Protein AF-0000000072077724 (afdb_homodimer)

Structure (mmCIF, N/CA/C/O backbone):
data_AF-0000000072077724-model_v1
#
loop_
_entity.id
_entity.type
_entity.pdbx_description
1 polymer 'Uncharacterized protein'
#
loop_
_atom_site.group_PDB
_atom_site.id
_atom_site.type_symbol
_atom_site.label_atom_id
_atom_site.label_alt_id
_atom_site.label_comp_id
_atom_site.label_asym_id
_atom_site.label_entity_id
_atom_site.label_seq_id
_atom_site.pdbx_PDB_ins_code
_atom_site.Cartn_x
_atom_site.Cartn_y
_atom_site.Cartn_z
_atom_site.occupancy
_atom_site.B_iso_or_equiv
_atom_site.auth_seq_id
_atom_site.auth_comp_id
_atom_site.auth_asym_id
_atom_site.auth_atom_id
_atom_site.pdbx_PDB_model_num
ATOM 1 N N . MET A 1 1 ? 21.594 19.984 -29.453 1 27.36 1 MET A N 1
ATOM 2 C CA . MET A 1 1 ? 20.328 19.531 -28.875 1 27.36 1 MET A CA 1
ATOM 3 C C . MET A 1 1 ? 20.297 18.016 -28.766 1 27.36 1 MET A C 1
ATOM 5 O O . MET A 1 1 ? 19.984 17.312 -29.719 1 27.36 1 MET A O 1
ATOM 9 N N . THR A 1 2 ? 21.234 17.422 -28.156 1 38.78 2 THR A N 1
ATOM 10 C CA . THR A 1 2 ? 21.484 15.984 -28.062 1 38.78 2 THR A CA 1
ATOM 11 C C . THR A 1 2 ? 20.281 15.266 -27.438 1 38.78 2 THR A C 1
ATOM 13 O O . THR A 1 2 ? 19.812 15.641 -26.375 1 38.78 2 THR A O 1
ATOM 16 N N . THR A 1 3 ? 19.375 14.75 -28.219 1 40.72 3 THR A N 1
ATOM 17 C CA . THR A 1 3 ? 18.203 13.961 -27.875 1 40.72 3 THR A CA 1
ATOM 18 C C . THR A 1 3 ? 18.547 12.961 -26.766 1 40.72 3 THR A C 1
ATOM 20 O O . THR A 1 3 ? 19.469 12.156 -26.906 1 40.72 3 THR A O 1
ATOM 23 N N . ALA A 1 4 ? 18.484 13.383 -25.547 1 42 4 ALA A N 1
ATOM 24 C CA . ALA A 1 4 ? 18.719 12.477 -24.438 1 42 4 ALA A CA 1
ATOM 25 C C . ALA A 1 4 ? 18.062 11.117 -24.688 1 42 4 ALA A C 1
ATOM 27 O O . ALA A 1 4 ? 16.844 11.023 -24.844 1 42 4 ALA A O 1
ATOM 28 N N . SER A 1 5 ? 18.641 10.133 -25.312 1 42.66 5 SER A N 1
ATOM 29 C CA . SER A 1 5 ? 18.234 8.773 -25.672 1 42.66 5 SER A CA 1
ATOM 30 C C . SER A 1 5 ? 17.656 8.047 -24.453 1 42.66 5 SER A C 1
ATOM 32 O O . SER A 1 5 ? 18.219 8.125 -23.359 1 42.66 5 SER A O 1
ATOM 34 N N . SER A 1 6 ? 16.359 7.879 -24.312 1 50.62 6 SER A N 1
ATOM 35 C CA . SER A 1 6 ? 15.711 7.051 -23.297 1 50.62 6 SER A CA 1
ATOM 36 C C . SER A 1 6 ? 16.547 5.809 -22.984 1 50.62 6 SER A C 1
ATOM 38 O O . SER A 1 6 ? 16.984 5.113 -23.906 1 50.62 6 SER A O 1
ATOM 40 N N . PRO A 1 7 ? 17.219 5.727 -21.891 1 55.59 7 PRO A N 1
ATOM 41 C CA . PRO A 1 7 ? 18.125 4.598 -21.656 1 55.59 7 PRO A CA 1
ATOM 42 C C . PRO A 1 7 ? 17.547 3.264 -22.094 1 55.59 7 PRO A C 1
ATOM 44 O O . PRO A 1 7 ? 16.391 2.963 -21.797 1 55.59 7 PRO A O 1
ATOM 47 N N . THR A 1 8 ? 17.906 2.797 -23.266 1 63.88 8 THR A N 1
ATOM 48 C CA . THR A 1 8 ? 17.578 1.504 -23.859 1 63.88 8 THR A CA 1
ATOM 49 C C . THR A 1 8 ? 17.844 0.375 -22.875 1 63.88 8 THR A C 1
ATOM 51 O O . THR A 1 8 ? 18.828 0.427 -22.109 1 63.88 8 THR A O 1
ATOM 54 N N . LEU A 1 9 ? 16.781 -0.342 -22.484 1 70.44 9 LEU A N 1
ATOM 55 C CA . LEU A 1 9 ? 16.984 -1.547 -21.688 1 70.44 9 LEU A CA 1
ATOM 56 C C . LEU A 1 9 ? 18.156 -2.363 -22.234 1 70.44 9 LEU A C 1
ATOM 58 O O . LEU A 1 9 ? 18.328 -2.498 -23.453 1 70.44 9 LEU A O 1
ATOM 62 N N . SER A 1 10 ? 19 -2.684 -21.328 1 79.31 10 SER A N 1
ATOM 63 C CA . SER A 1 10 ? 20.078 -3.586 -21.719 1 79.31 10 SER A CA 1
ATOM 64 C C . SER A 1 10 ? 19.547 -4.875 -22.312 1 79.31 10 SER A C 1
ATOM 66 O O . SER A 1 10 ? 18.391 -5.238 -22.094 1 79.31 10 SER A O 1
ATOM 68 N N . GLU A 1 11 ? 20.266 -5.469 -23.219 1 81.31 11 GLU A N 1
ATOM 69 C CA . GLU A 1 11 ? 19.875 -6.742 -23.828 1 81.31 11 GLU A CA 1
ATOM 70 C C . GLU A 1 11 ? 19.562 -7.781 -22.75 1 81.31 11 GLU A C 1
ATOM 72 O O . GLU A 1 11 ? 18.609 -8.555 -22.906 1 81.31 11 GLU A O 1
ATOM 77 N N . ASP A 1 12 ? 20.312 -7.812 -21.734 1 84.75 12 ASP A N 1
ATOM 78 C CA . ASP A 1 12 ? 20.094 -8.742 -20.625 1 84.75 12 ASP A CA 1
ATOM 79 C C . ASP A 1 12 ? 18.75 -8.477 -19.953 1 84.75 12 ASP A C 1
ATOM 81 O O . ASP A 1 12 ? 18 -9.414 -19.641 1 84.75 12 ASP A O 1
ATOM 85 N N . ALA A 1 13 ? 18.484 -7.258 -19.781 1 84.75 13 ALA A N 1
ATOM 86 C CA . ALA A 1 13 ? 17.219 -6.887 -19.141 1 84.75 13 ALA A CA 1
ATOM 87 C C . ALA A 1 13 ? 16.031 -7.266 -20.031 1 84.75 13 ALA A C 1
ATOM 89 O O . ALA A 1 13 ? 15.016 -7.77 -19.531 1 84.75 13 ALA A O 1
ATOM 90 N N . LEU A 1 14 ? 16.297 -7.121 -21.328 1 87.38 14 LEU A N 1
ATOM 91 C CA . LEU A 1 14 ? 15.234 -7.457 -22.266 1 87.38 14 LEU A CA 1
ATOM 92 C C . LEU A 1 14 ? 14.984 -8.961 -22.297 1 87.38 14 LEU A C 1
ATOM 94 O O . LEU A 1 14 ? 13.836 -9.406 -22.359 1 87.38 14 LEU A O 1
ATOM 98 N N . GLN A 1 15 ? 16.047 -9.672 -22.281 1 90 15 GLN A N 1
ATOM 99 C CA . GLN A 1 15 ? 15.906 -11.117 -22.266 1 90 15 GLN A CA 1
ATOM 100 C C . GLN A 1 15 ? 15.18 -11.586 -21 1 90 15 GLN A C 1
ATOM 102 O O . GLN A 1 15 ? 14.328 -12.477 -21.062 1 90 15 GLN A O 1
ATOM 107 N N . GLU A 1 16 ? 15.531 -11.023 -19.891 1 92.38 16 GLU A N 1
ATOM 108 C CA . GLU A 1 16 ? 14.867 -11.383 -18.641 1 92.38 16 GLU A CA 1
ATOM 109 C C . GLU A 1 16 ? 13.367 -11.086 -18.719 1 92.38 16 GLU A C 1
ATOM 111 O O . GLU A 1 16 ? 12.547 -11.906 -18.297 1 92.38 16 GLU A O 1
ATOM 116 N N . ILE A 1 17 ? 13.062 -9.961 -19.25 1 94.06 17 ILE A N 1
ATOM 117 C CA . ILE A 1 17 ? 11.664 -9.555 -19.344 1 94.06 17 ILE A CA 1
ATOM 118 C C . ILE A 1 17 ? 10.914 -10.531 -20.25 1 94.06 17 ILE A C 1
ATOM 120 O O . ILE A 1 17 ? 9.812 -10.969 -19.922 1 94.06 17 ILE A O 1
ATOM 124 N N . GLN A 1 18 ? 11.555 -10.891 -21.328 1 93.81 18 GLN A N 1
ATOM 125 C CA . GLN A 1 18 ? 10.93 -11.82 -22.25 1 93.81 18 GLN A CA 1
ATOM 126 C C . GLN A 1 18 ? 10.719 -13.188 -21.609 1 93.81 18 GLN A C 1
ATOM 128 O O . GLN A 1 18 ? 9.68 -13.82 -21.797 1 93.81 18 GLN A O 1
ATOM 133 N N . GLU A 1 19 ? 11.695 -13.617 -20.906 1 94.69 19 GLU A N 1
ATOM 134 C CA . GLU A 1 19 ? 11.594 -14.898 -20.219 1 94.69 19 GLU A CA 1
ATOM 135 C C . GLU A 1 19 ? 10.43 -14.906 -19.234 1 94.69 19 GLU A C 1
ATOM 137 O O . GLU A 1 19 ? 9.695 -15.898 -19.141 1 94.69 19 GLU A O 1
ATOM 142 N N . VAL A 1 20 ? 10.305 -13.844 -18.516 1 94.62 20 VAL A N 1
ATOM 143 C CA . VAL A 1 20 ? 9.242 -13.727 -17.516 1 94.62 20 VAL A CA 1
ATOM 144 C C . VAL A 1 20 ? 7.883 -13.68 -18.219 1 94.62 20 VAL A C 1
ATOM 146 O O . VAL A 1 20 ? 6.926 -14.297 -17.75 1 94.62 20 VAL A O 1
ATOM 149 N N . LEU A 1 21 ? 7.832 -13.039 -19.328 1 95.44 21 LEU A N 1
ATOM 150 C CA . LEU A 1 21 ? 6.586 -12.914 -20.078 1 95.44 21 LEU A CA 1
ATOM 151 C C . LEU A 1 21 ? 6.164 -14.25 -20.672 1 95.44 21 LEU A C 1
ATOM 153 O O . LEU A 1 21 ? 4.977 -14.492 -20.906 1 95.44 21 LEU A O 1
ATOM 157 N N . ASP A 1 22 ? 7.113 -15.141 -20.797 1 94.5 22 ASP A N 1
ATOM 158 C CA . ASP A 1 22 ? 6.859 -16.422 -21.453 1 94.5 22 ASP A CA 1
ATOM 159 C C . ASP A 1 22 ? 6.484 -17.5 -20.438 1 94.5 22 ASP A C 1
ATOM 161 O O . ASP A 1 22 ? 6.082 -18.594 -20.812 1 94.5 22 ASP A O 1
ATOM 165 N N . ILE A 1 23 ? 6.648 -17.234 -19.203 1 93.62 23 ILE A N 1
ATOM 166 C CA . ILE A 1 23 ? 6.273 -18.219 -18.188 1 93.62 23 ILE A CA 1
ATOM 167 C C . ILE A 1 23 ? 4.789 -18.547 -18.312 1 93.62 23 ILE A C 1
ATOM 169 O O . ILE A 1 23 ? 3.939 -17.656 -18.281 1 93.62 23 ILE A O 1
ATOM 173 N N . PRO A 1 24 ? 4.5 -19.812 -18.531 1 90.06 24 PRO A N 1
ATOM 174 C CA . PRO A 1 24 ? 3.084 -20.172 -18.594 1 90.06 24 PRO A CA 1
ATOM 175 C C . PRO A 1 24 ? 2.383 -20.078 -17.25 1 90.06 24 PRO A C 1
ATOM 177 O O . PRO A 1 24 ? 2.969 -20.422 -16.219 1 90.06 24 PRO A O 1
ATOM 180 N N . LEU A 1 25 ? 1.268 -19.344 -17.25 1 86 25 LEU A N 1
ATOM 181 C CA . LEU A 1 25 ? 0.421 -19.344 -16.062 1 86 25 LEU A CA 1
ATOM 182 C C . LEU A 1 25 ? -0.591 -20.484 -16.109 1 86 25 LEU A C 1
ATOM 184 O O . LEU A 1 25 ? -1.656 -20.344 -16.719 1 86 25 LEU A O 1
ATOM 188 N N . SER A 1 26 ? -0.066 -21.656 -15.672 1 80 26 SER A N 1
ATOM 189 C CA . SER A 1 26 ? -0.897 -22.859 -15.703 1 80 26 SER A CA 1
ATOM 190 C C . SER A 1 26 ? -2.117 -22.719 -14.805 1 80 26 SER A C 1
ATOM 192 O O . SER A 1 26 ? -2.035 -22.109 -13.734 1 80 26 SER A O 1
ATOM 194 N N . GLY A 1 27 ? -3.127 -23.234 -15.336 1 77.06 27 GLY A N 1
ATOM 195 C CA . GLY A 1 27 ? -4.312 -23.312 -14.5 1 77.06 27 GLY A CA 1
ATOM 196 C C . GLY A 1 27 ? -4.133 -24.219 -13.289 1 77.06 27 GLY A C 1
ATOM 197 O O . GLY A 1 27 ? -4.906 -24.141 -12.336 1 77.06 27 GLY A O 1
ATOM 198 N N . SER A 1 28 ? -3.043 -24.969 -13.352 1 80.75 28 SER A N 1
ATOM 199 C CA . SER A 1 28 ? -2.838 -25.906 -12.25 1 80.75 28 SER A CA 1
ATOM 200 C C . SER A 1 28 ? -1.828 -25.375 -11.242 1 80.75 28 SER A C 1
ATOM 202 O O . SER A 1 28 ? -1.524 -26.031 -10.25 1 80.75 28 SER A O 1
ATOM 204 N N . ALA A 1 29 ? -1.359 -24.234 -11.477 1 87.88 29 ALA A N 1
ATOM 205 C CA . ALA A 1 29 ? -0.428 -23.656 -10.508 1 87.88 29 ALA A CA 1
ATOM 206 C C . ALA A 1 29 ? -1.086 -23.5 -9.141 1 87.88 29 ALA A C 1
ATOM 208 O O . ALA A 1 29 ? -2.24 -23.078 -9.047 1 87.88 29 ALA A O 1
ATOM 209 N N . ASP A 1 30 ? -0.367 -23.922 -8.094 1 91.88 30 ASP A N 1
ATOM 210 C CA . ASP A 1 30 ? -0.923 -23.812 -6.75 1 91.88 30 ASP A CA 1
ATOM 211 C C . ASP A 1 30 ? -0.825 -22.375 -6.23 1 91.88 30 ASP A C 1
ATOM 213 O O . ASP A 1 30 ? -0.272 -21.5 -6.898 1 91.88 30 ASP A O 1
ATOM 217 N N . LEU A 1 31 ? -1.319 -22.172 -5.035 1 95.12 31 LEU A N 1
ATOM 218 C CA . LEU A 1 31 ? -1.441 -20.859 -4.418 1 95.12 31 LEU A CA 1
ATOM 219 C C . LEU A 1 31 ? -0.078 -20.188 -4.297 1 95.12 31 LEU A C 1
ATOM 221 O O . LEU A 1 31 ? 0.099 -19.047 -4.734 1 95.12 31 LEU A O 1
ATOM 225 N N . LEU A 1 32 ? 0.931 -20.906 -3.775 1 94.94 32 LEU A N 1
ATOM 226 C CA . LEU A 1 32 ? 2.229 -20.312 -3.479 1 94.94 32 LEU A CA 1
ATOM 227 C C . LEU A 1 32 ? 3.018 -20.062 -4.758 1 94.94 32 LEU A C 1
ATOM 229 O O . LEU A 1 32 ? 3.699 -19.047 -4.883 1 94.94 32 LEU A O 1
ATOM 233 N N . THR A 1 33 ? 2.902 -20.984 -5.652 1 93.88 33 THR A N 1
ATOM 234 C CA . THR A 1 33 ? 3.551 -20.812 -6.945 1 93.88 33 THR A CA 1
ATOM 235 C C . THR A 1 33 ? 2.984 -19.578 -7.664 1 93.88 33 THR A C 1
ATOM 237 O O . THR A 1 33 ? 3.734 -18.797 -8.242 1 93.88 33 THR A O 1
ATOM 240 N N . THR A 1 34 ? 1.68 -19.406 -7.68 1 96.31 34 THR A N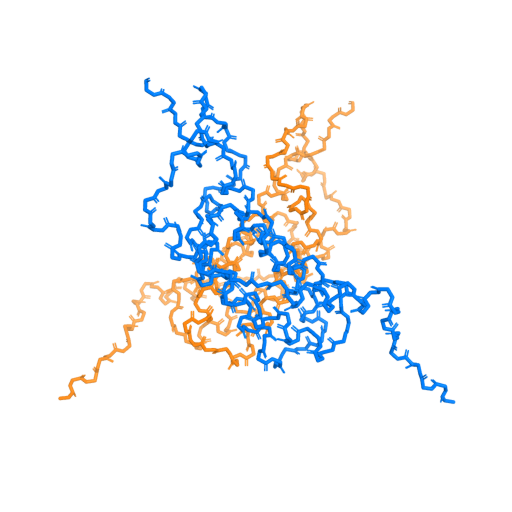 1
ATOM 241 C CA . THR A 1 34 ? 1.031 -18.25 -8.305 1 96.31 34 THR A CA 1
ATOM 242 C C . THR A 1 34 ? 1.452 -16.953 -7.617 1 96.31 34 THR A C 1
ATOM 244 O O . THR A 1 34 ? 1.706 -15.953 -8.281 1 96.31 34 THR A O 1
ATOM 247 N N . ALA A 1 35 ? 1.505 -17.031 -6.297 1 96.94 35 ALA A N 1
ATOM 248 C CA . ALA A 1 35 ? 1.952 -15.859 -5.543 1 96.94 35 ALA A CA 1
ATOM 249 C C . ALA A 1 35 ? 3.373 -15.469 -5.934 1 96.94 35 ALA A C 1
ATOM 251 O O . ALA A 1 35 ? 3.658 -14.289 -6.16 1 96.94 35 ALA A O 1
ATOM 252 N N . GLU A 1 36 ? 4.219 -16.406 -6.102 1 96.06 36 GLU A N 1
ATOM 253 C CA . GLU A 1 36 ? 5.609 -16.141 -6.469 1 96.06 36 GLU A CA 1
ATOM 254 C C . GLU A 1 36 ? 5.711 -15.578 -7.883 1 96.06 36 GLU A C 1
ATOM 256 O O . GLU A 1 36 ? 6.582 -14.75 -8.164 1 96.06 36 GLU A O 1
ATOM 261 N N . LEU A 1 37 ? 4.91 -16 -8.672 1 96.56 37 LEU A N 1
ATOM 262 C CA . LEU A 1 37 ? 4.883 -15.453 -10.023 1 96.56 37 LEU A CA 1
ATOM 263 C C . LEU A 1 37 ? 4.504 -13.977 -10 1 96.56 37 LEU A C 1
ATOM 265 O O . LEU A 1 37 ? 5.09 -13.164 -10.727 1 96.56 37 LEU A O 1
ATOM 269 N N . CYS A 1 38 ? 3.486 -13.641 -9.203 1 97.94 38 CYS A N 1
ATOM 270 C CA . CYS A 1 38 ? 3.141 -12.227 -9.055 1 97.94 38 CYS A CA 1
ATOM 271 C C . CYS A 1 38 ? 4.352 -11.414 -8.609 1 97.94 38 CYS A C 1
ATOM 273 O O . CYS A 1 38 ? 4.621 -10.344 -9.164 1 97.94 38 CYS A O 1
ATOM 275 N N . ALA A 1 39 ? 5.105 -11.922 -7.664 1 97.81 39 ALA A N 1
ATOM 276 C CA . ALA A 1 39 ? 6.297 -11.234 -7.176 1 97.81 39 ALA A CA 1
ATOM 277 C C . ALA A 1 39 ? 7.34 -11.086 -8.281 1 97.81 39 ALA A C 1
ATOM 279 O O . ALA A 1 39 ? 8.008 -10.055 -8.383 1 97.81 39 ALA A O 1
ATOM 280 N N . THR A 1 40 ? 7.438 -12.039 -9.102 1 96.88 40 THR A N 1
ATOM 281 C CA . THR A 1 40 ? 8.375 -12.008 -10.219 1 96.88 40 THR A CA 1
ATOM 282 C C . THR A 1 40 ? 8 -10.898 -11.203 1 96.88 40 THR A C 1
ATOM 284 O O . THR A 1 40 ? 8.867 -10.133 -11.641 1 96.88 40 THR A O 1
ATOM 287 N N . PHE A 1 41 ? 6.754 -10.797 -11.5 1 97.69 41 PHE A N 1
ATOM 288 C CA . PHE A 1 41 ? 6.312 -9.789 -12.453 1 97.69 41 PHE A CA 1
ATOM 289 C C . PHE A 1 41 ? 6.617 -8.383 -11.938 1 97.69 41 PHE A C 1
ATOM 291 O O . PHE A 1 41 ? 7.191 -7.566 -12.656 1 97.69 41 PHE A O 1
ATOM 298 N N . VAL A 1 42 ? 6.27 -8.102 -10.711 1 97.88 42 VAL A N 1
ATOM 299 C CA . VAL A 1 42 ? 6.438 -6.746 -10.203 1 97.88 42 VAL A CA 1
ATOM 300 C C . VAL A 1 42 ? 7.922 -6.434 -10.039 1 97.88 42 VAL A C 1
ATOM 302 O O . VAL A 1 42 ? 8.344 -5.289 -10.211 1 97.88 42 VAL A O 1
ATOM 305 N N . SER A 1 43 ? 8.742 -7.422 -9.766 1 96.69 43 SER A N 1
ATOM 306 C CA . SER A 1 43 ? 10.18 -7.215 -9.641 1 96.69 43 SER A CA 1
ATOM 307 C C . SER A 1 43 ? 10.789 -6.762 -10.961 1 96.69 43 SER A C 1
ATOM 309 O O . SER A 1 43 ? 11.656 -5.887 -10.984 1 96.69 43 SER A O 1
ATOM 311 N N . VAL A 1 44 ? 10.32 -7.309 -11.969 1 96.31 44 VAL A N 1
ATOM 312 C CA . VAL A 1 44 ? 10.828 -6.945 -13.289 1 96.31 44 VAL A CA 1
ATOM 313 C C . VAL A 1 44 ? 10.219 -5.617 -13.734 1 96.31 44 VAL A C 1
ATO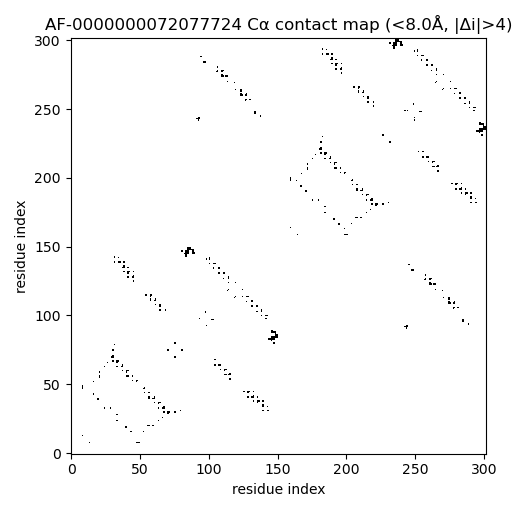M 315 O O . VAL A 1 44 ? 10.883 -4.812 -14.391 1 96.31 44 VAL A O 1
ATOM 318 N N . MET A 1 45 ? 9.062 -5.387 -13.398 1 95.56 45 MET A N 1
ATOM 319 C CA . MET A 1 45 ? 8.328 -4.176 -13.766 1 95.56 45 MET A CA 1
ATOM 320 C C . MET A 1 45 ? 9.047 -2.932 -13.258 1 95.56 45 MET A C 1
ATOM 322 O O . MET A 1 45 ? 9.141 -1.93 -13.969 1 95.56 45 MET A O 1
ATOM 326 N N . VAL A 1 46 ? 9.5 -2.963 -12.062 1 94.75 46 VAL A N 1
ATOM 327 C CA . VAL A 1 46 ? 10.133 -1.805 -11.43 1 94.75 46 VAL A CA 1
ATOM 328 C C . VAL A 1 46 ? 11.406 -1.434 -12.188 1 94.75 46 VAL A C 1
ATOM 330 O O . VAL A 1 46 ? 11.812 -0.271 -12.195 1 94.75 46 VAL A O 1
ATOM 333 N N . GLU A 1 47 ? 11.992 -2.406 -12.836 1 91.88 47 GLU A N 1
ATOM 334 C CA . GLU A 1 47 ? 13.25 -2.178 -13.547 1 91.88 47 GLU A CA 1
ATOM 335 C C . GLU A 1 47 ? 13 -1.9 -15.023 1 91.88 47 GLU A C 1
ATOM 337 O O . GLU A 1 47 ? 13.945 -1.661 -15.781 1 91.88 47 GLU A O 1
ATOM 342 N N . CYS A 1 48 ? 11.805 -1.989 -15.422 1 91.81 48 CYS A N 1
ATOM 343 C CA . CYS A 1 48 ? 11.453 -1.843 -16.828 1 91.81 48 CYS A CA 1
ATOM 344 C C . CYS A 1 48 ? 11.039 -0.41 -17.141 1 91.81 48 CYS A C 1
ATOM 346 O O . CYS A 1 48 ? 10.039 0.083 -16.609 1 91.81 48 CYS A O 1
ATOM 348 N N . GLU A 1 49 ? 11.664 0.187 -18.031 1 86.12 49 GLU A N 1
ATOM 349 C CA . GLU A 1 49 ? 11.344 1.564 -18.391 1 86.12 49 GLU A CA 1
ATOM 350 C C . GLU A 1 49 ? 10.609 1.626 -19.734 1 86.12 49 GLU A C 1
ATOM 352 O O . GLU A 1 49 ? 10.062 2.668 -20.094 1 86.12 49 GLU A O 1
ATOM 357 N N . ASP A 1 50 ? 10.562 0.512 -20.438 1 89.5 50 ASP A N 1
ATOM 358 C CA . ASP A 1 50 ? 9.883 0.45 -21.734 1 89.5 50 ASP A CA 1
ATOM 359 C C . ASP A 1 50 ? 8.375 0.281 -21.547 1 89.5 50 ASP A C 1
ATOM 361 O O . ASP A 1 50 ? 7.926 -0.678 -20.922 1 89.5 50 ASP A O 1
ATOM 365 N N . GLU A 1 51 ? 7.699 1.113 -22.172 1 88.12 51 GLU A N 1
ATOM 366 C CA . GLU A 1 51 ? 6.254 1.161 -21.969 1 88.12 51 GLU A CA 1
ATOM 367 C C . GLU A 1 51 ? 5.574 -0.076 -22.547 1 88.12 51 GLU A C 1
ATOM 369 O O . GLU A 1 51 ? 4.602 -0.58 -21.984 1 88.12 51 GLU A O 1
ATOM 374 N N . TYR A 1 52 ? 6.012 -0.435 -23.75 1 92 52 TYR A N 1
ATOM 375 C CA . TYR A 1 52 ? 5.43 -1.619 -24.375 1 92 52 TYR A CA 1
ATOM 376 C C . TYR A 1 52 ? 5.555 -2.832 -23.469 1 92 52 TYR A C 1
ATOM 378 O O . TYR A 1 52 ? 4.566 -3.527 -23.203 1 92 52 TYR A O 1
ATOM 386 N N . TYR A 1 53 ? 6.711 -3.053 -22.906 1 93.44 53 TYR A N 1
ATOM 387 C CA . TYR A 1 53 ? 6.973 -4.195 -22.031 1 93.44 53 TYR A CA 1
ATOM 388 C C . TYR A 1 53 ? 6.246 -4.047 -20.703 1 93.44 53 TYR A C 1
ATOM 390 O O . TYR A 1 53 ? 5.754 -5.027 -20.141 1 93.44 53 TYR A O 1
ATOM 398 N N . ARG A 1 54 ? 6.121 -2.857 -20.203 1 94.38 54 ARG A N 1
ATOM 399 C CA . ARG A 1 54 ? 5.379 -2.635 -18.969 1 94.38 54 ARG A CA 1
ATOM 400 C C . ARG A 1 54 ? 3.906 -3.002 -19.141 1 94.38 54 ARG A C 1
ATOM 402 O O . ARG A 1 54 ? 3.307 -3.611 -18.25 1 94.38 54 ARG A O 1
ATOM 409 N N . GLN A 1 55 ? 3.434 -2.67 -20.297 1 95.81 55 GLN A N 1
ATOM 410 C CA . GLN A 1 55 ? 2.043 -3 -20.594 1 95.81 55 GLN A CA 1
ATOM 411 C C . GLN A 1 55 ? 1.831 -4.512 -20.625 1 95.81 55 GLN A C 1
ATOM 413 O O . GLN A 1 55 ? 0.824 -5.012 -20.125 1 95.81 55 GLN A O 1
ATOM 418 N N . ALA A 1 56 ? 2.744 -5.145 -21.234 1 96.56 56 ALA A N 1
ATOM 419 C CA . ALA A 1 56 ? 2.666 -6.605 -21.281 1 96.56 56 ALA A CA 1
ATOM 420 C C . ALA A 1 56 ? 2.758 -7.207 -19.875 1 96.56 56 ALA A C 1
ATOM 422 O O . ALA A 1 56 ? 2.018 -8.133 -19.547 1 96.56 56 ALA A O 1
ATOM 423 N N . LEU A 1 57 ? 3.578 -6.641 -19.047 1 97.5 57 LEU A N 1
ATOM 424 C CA . LEU A 1 57 ? 3.754 -7.117 -17.688 1 97.5 57 LEU A CA 1
ATOM 425 C C . LEU A 1 57 ? 2.504 -6.852 -16.859 1 97.5 57 LEU A C 1
ATOM 427 O O . LEU A 1 57 ? 2.109 -7.684 -16.031 1 97.5 57 LEU A O 1
ATOM 431 N N . TYR A 1 58 ? 1.882 -5.715 -17.031 1 97.81 58 TYR A N 1
ATOM 432 C CA . TYR A 1 58 ? 0.619 -5.445 -16.359 1 97.81 58 TYR A CA 1
ATOM 433 C C . TYR A 1 58 ? -0.423 -6.504 -16.703 1 97.81 58 TYR A C 1
ATOM 435 O O . TYR A 1 58 ? -1.15 -6.977 -15.828 1 97.81 58 TYR A O 1
ATOM 443 N N . GLY A 1 59 ? -0.496 -6.836 -17.953 1 97.31 59 GLY A N 1
ATOM 444 C CA . GLY A 1 59 ? -1.429 -7.867 -18.375 1 97.31 59 GLY A CA 1
ATOM 445 C C . GLY A 1 59 ? -1.188 -9.203 -17.703 1 97.31 59 GLY A C 1
ATOM 446 O O . GLY A 1 59 ? -2.129 -9.844 -17.234 1 97.31 59 GLY A O 1
ATOM 447 N N . ARG A 1 60 ? 0.064 -9.602 -17.719 1 97.19 60 ARG A N 1
ATOM 448 C CA . ARG A 1 60 ? 0.424 -10.867 -17.078 1 97.19 60 ARG A CA 1
ATOM 449 C C . ARG A 1 60 ? 0.131 -10.828 -15.586 1 97.19 60 ARG A C 1
ATOM 451 O O . ARG A 1 60 ? -0.401 -11.797 -15.031 1 97.19 60 ARG A O 1
ATOM 458 N N . LEU A 1 61 ? 0.417 -9.758 -14.977 1 98.06 61 LEU A N 1
ATOM 459 C CA . LEU A 1 61 ? 0.158 -9.617 -13.547 1 98.06 61 LEU A CA 1
ATOM 460 C C . LEU A 1 61 ? -1.339 -9.664 -13.266 1 98.06 61 LEU A C 1
ATOM 462 O O . LEU A 1 61 ? -1.778 -10.344 -12.336 1 98.06 61 LEU A O 1
ATOM 466 N N . ALA A 1 62 ? -2.094 -8.898 -14.047 1 97.69 62 ALA A N 1
ATOM 467 C CA . ALA A 1 62 ? -3.541 -8.898 -13.859 1 97.69 62 ALA A CA 1
ATOM 468 C C . ALA A 1 62 ? -4.109 -10.312 -13.93 1 97.69 62 ALA A C 1
ATOM 470 O O . ALA A 1 62 ? -4.938 -10.695 -13.102 1 97.69 62 ALA A O 1
ATOM 471 N N . HIS A 1 63 ? -3.65 -11.055 -14.867 1 96.38 63 HIS A N 1
ATOM 472 C CA . HIS A 1 63 ? -4.082 -12.445 -15.016 1 96.38 63 HIS A CA 1
ATOM 473 C C . HIS A 1 63 ? -3.645 -13.289 -13.82 1 96.38 63 HIS A C 1
ATOM 475 O O . HIS A 1 63 ? -4.445 -14.047 -13.266 1 96.38 63 HIS A O 1
ATOM 481 N N . ALA A 1 64 ? -2.436 -13.156 -13.422 1 97.25 64 ALA A N 1
ATOM 482 C CA . ALA A 1 64 ? -1.909 -13.922 -12.297 1 97.25 64 ALA A CA 1
ATOM 483 C C . ALA A 1 64 ? -2.66 -13.602 -11.008 1 97.25 64 ALA A C 1
ATOM 485 O O . ALA A 1 64 ? -2.93 -14.484 -10.203 1 97.25 64 ALA A O 1
ATOM 486 N N . LEU A 1 65 ? -3.025 -12.359 -10.797 1 97.81 65 LEU A N 1
ATOM 487 C CA . LEU A 1 65 ? -3.779 -11.953 -9.617 1 97.81 65 LEU A CA 1
ATOM 488 C C . LEU A 1 65 ? -5.176 -12.562 -9.633 1 97.81 65 LEU A C 1
ATOM 490 O O . LEU A 1 65 ? -5.703 -12.945 -8.586 1 97.81 65 LEU A O 1
ATOM 494 N N . THR A 1 66 ? -5.699 -12.633 -10.789 1 96.25 66 THR A N 1
ATOM 495 C CA . THR A 1 66 ? -7.004 -13.266 -10.93 1 96.25 66 THR A CA 1
ATOM 496 C C . THR A 1 66 ? -6.934 -14.742 -10.547 1 96.25 66 THR A C 1
ATOM 498 O O . THR A 1 66 ? -7.785 -15.242 -9.812 1 96.25 66 THR A O 1
ATOM 501 N N . VAL A 1 67 ? -5.965 -15.414 -11.016 1 96 67 VAL A N 1
ATOM 502 C CA . VAL A 1 67 ? -5.762 -16.812 -10.688 1 96 67 VAL A CA 1
ATOM 503 C C . VAL A 1 67 ? -5.5 -16.969 -9.195 1 96 67 VAL A C 1
ATOM 505 O O . VAL A 1 67 ? -6.051 -17.859 -8.547 1 96 67 VAL A O 1
ATOM 508 N N . LEU A 1 68 ? -4.68 -16.094 -8.688 1 96.69 68 LEU A N 1
ATOM 509 C CA . LEU A 1 68 ? -4.363 -16.125 -7.266 1 96.69 68 LEU A CA 1
ATOM 510 C C . LEU A 1 68 ? -5.629 -16 -6.422 1 96.69 68 LEU A C 1
ATOM 512 O O . LEU A 1 68 ? -5.793 -16.719 -5.434 1 96.69 68 LEU A O 1
ATOM 516 N N . ARG A 1 69 ? -6.512 -15.133 -6.816 1 95.56 69 ARG A N 1
ATOM 517 C CA . ARG A 1 69 ? -7.777 -14.961 -6.113 1 95.56 69 ARG A CA 1
ATOM 518 C C . ARG A 1 69 ? -8.578 -16.266 -6.094 1 95.56 69 ARG A C 1
ATOM 520 O O . ARG A 1 69 ? -9.164 -16.609 -5.07 1 95.56 69 ARG A O 1
ATOM 527 N N . GLN A 1 70 ? -8.562 -16.922 -7.184 1 94.31 70 GLN A N 1
ATOM 528 C CA . GLN A 1 70 ? -9.266 -18.203 -7.27 1 94.31 70 GLN A CA 1
ATOM 529 C C . GLN A 1 70 ? -8.633 -19.234 -6.355 1 94.31 70 GLN A C 1
ATOM 531 O O . GLN A 1 70 ? -9.336 -20 -5.688 1 94.31 70 GLN A O 1
ATOM 536 N N . ARG A 1 71 ? -7.324 -19.234 -6.277 1 93.38 71 ARG A N 1
ATOM 537 C CA . ARG A 1 71 ? -6.609 -20.203 -5.449 1 93.38 71 ARG A CA 1
ATOM 538 C C . ARG A 1 71 ? -6.844 -19.922 -3.967 1 93.38 71 ARG A C 1
ATOM 540 O O . ARG A 1 71 ? -6.84 -20.859 -3.154 1 93.38 71 ARG A O 1
ATOM 547 N N . CYS A 1 72 ? -7.055 -18.672 -3.621 1 92 72 CYS A N 1
ATOM 548 C CA . CYS A 1 72 ? -7.246 -18.281 -2.227 1 92 72 CYS A CA 1
ATOM 549 C C . CYS A 1 72 ? -8.57 -18.828 -1.689 1 92 72 CYS A C 1
ATOM 551 O O . CYS A 1 72 ? -8.719 -19.016 -0.482 1 92 72 CYS A O 1
ATOM 553 N N . VAL A 1 73 ? -9.516 -19.109 -2.523 1 91.56 73 VAL A N 1
ATOM 554 C CA . VAL A 1 73 ? -10.836 -19.531 -2.051 1 91.56 73 VAL A CA 1
ATOM 555 C C . VAL A 1 73 ? -11 -21.031 -2.221 1 91.56 73 VAL A C 1
ATOM 557 O O . VAL A 1 73 ? -12 -21.609 -1.792 1 91.56 73 VAL A O 1
ATOM 560 N N . GLU A 1 74 ? -10.078 -21.688 -2.875 1 90.88 74 GLU A N 1
ATOM 561 C CA . GLU A 1 74 ? -10.086 -23.141 -3.059 1 90.88 74 GLU A CA 1
ATOM 562 C C . GLU A 1 74 ? -9.484 -23.844 -1.853 1 90.88 74 GLU A C 1
ATOM 564 O O . GLU A 1 74 ? -8.742 -23.25 -1.075 1 90.88 74 GLU A O 1
ATOM 569 N N . ASP A 1 75 ? -9.836 -25.219 -1.855 1 88.69 75 ASP A N 1
ATOM 570 C CA . ASP A 1 75 ? -9.203 -26.047 -0.836 1 88.69 75 ASP A CA 1
ATOM 571 C C . ASP A 1 75 ? -7.703 -26.172 -1.075 1 88.69 75 ASP A C 1
ATOM 573 O O . ASP A 1 75 ? -7.27 -26.438 -2.199 1 88.69 75 ASP A O 1
ATOM 577 N N . LEU A 1 76 ? -6.949 -25.906 0.01 1 89.62 76 LEU A N 1
ATOM 578 C CA . LEU A 1 76 ? -5.5 -26.016 -0.105 1 89.62 76 LEU A CA 1
ATOM 579 C C . LEU A 1 76 ? -5.062 -27.469 -0.213 1 89.62 76 LEU A C 1
ATOM 581 O O . LEU A 1 76 ? -5.535 -28.328 0.545 1 89.62 76 LEU A O 1
ATOM 585 N N . PRO A 1 77 ? -4.242 -27.75 -1.181 1 88.5 77 PRO A N 1
ATOM 586 C CA . PRO A 1 77 ? -3.674 -29.109 -1.18 1 88.5 77 PRO A CA 1
ATOM 587 C C . PRO A 1 77 ? -2.885 -29.406 0.091 1 88.5 77 PRO A C 1
ATOM 589 O O . PRO A 1 77 ? -2.469 -28.5 0.8 1 88.5 77 PRO A O 1
ATOM 592 N N . GLU A 1 78 ? -2.631 -30.719 0.373 1 88.94 78 GLU A N 1
ATOM 593 C CA . GLU A 1 78 ? -2.002 -31.172 1.604 1 88.94 78 GLU A CA 1
ATOM 594 C C . GLU A 1 78 ? -0.601 -30.594 1.765 1 88.94 78 GLU A C 1
ATOM 596 O O . GLU A 1 78 ? -0.195 -30.234 2.871 1 88.94 78 GLU A O 1
ATOM 601 N N . TRP A 1 79 ? 0.061 -30.578 0.744 1 89.81 79 TRP A N 1
ATOM 602 C CA . TRP A 1 79 ? 1.445 -30.125 0.824 1 89.81 79 TRP A CA 1
ATOM 603 C C . TRP A 1 79 ? 1.516 -28.656 1.198 1 89.81 79 TRP A C 1
ATOM 605 O O . TRP A 1 79 ? 2.434 -28.234 1.904 1 89.81 79 TRP A O 1
ATOM 615 N N . ILE A 1 80 ? 0.618 -27.828 0.783 1 89.19 80 ILE A N 1
ATOM 616 C CA . ILE A 1 80 ? 0.558 -26.406 1.143 1 89.19 80 ILE A CA 1
ATOM 617 C C . ILE A 1 80 ? 0.157 -26.266 2.609 1 89.19 80 ILE A C 1
ATOM 619 O O . ILE A 1 80 ? 0.731 -25.453 3.34 1 89.19 80 ILE A O 1
ATOM 623 N N . VAL A 1 81 ? -0.784 -27.078 3.008 1 90 81 VAL A N 1
ATOM 624 C CA . VAL A 1 81 ? -1.193 -27.078 4.406 1 90 81 VAL A CA 1
ATOM 625 C C . VAL A 1 81 ? 0.012 -27.359 5.301 1 90 81 VAL A C 1
ATOM 627 O O . VAL A 1 81 ? 0.231 -26.672 6.301 1 90 81 VAL A O 1
ATOM 630 N N . ARG A 1 82 ? 0.767 -28.344 4.949 1 89.88 82 ARG A N 1
ATOM 631 C CA . ARG A 1 82 ? 1.958 -28.703 5.715 1 89.88 82 ARG A CA 1
ATOM 632 C C . ARG A 1 82 ? 2.939 -27.531 5.77 1 89.88 82 ARG A C 1
ATOM 634 O O . ARG A 1 82 ? 3.529 -27.266 6.816 1 89.88 82 ARG A O 1
ATOM 641 N N . GLN A 1 83 ? 3.012 -26.812 4.652 1 87.38 83 GLN A N 1
ATOM 642 C CA . GLN A 1 83 ? 3.924 -25.688 4.57 1 87.38 83 GLN A CA 1
ATOM 643 C C . GLN A 1 83 ? 3.443 -24.531 5.445 1 87.38 83 GLN A C 1
ATOM 645 O O . GLN A 1 83 ? 4.254 -23.766 5.98 1 87.38 83 GLN A O 1
ATOM 650 N N . LEU A 1 84 ? 2.184 -24.375 5.664 1 90 84 LEU A N 1
ATOM 651 C CA . LEU A 1 84 ? 1.601 -23.234 6.367 1 90 84 LEU A CA 1
ATOM 652 C C . LEU A 1 84 ? 1.284 -23.594 7.816 1 90 84 LEU A C 1
ATOM 654 O O . LEU A 1 84 ? 0.677 -22.797 8.539 1 90 84 LEU A O 1
ATOM 658 N N . THR A 1 85 ? 1.64 -24.766 8.297 1 89.56 85 THR A N 1
ATOM 659 C CA . THR A 1 85 ? 1.378 -25.219 9.656 1 89.56 85 THR A CA 1
ATOM 660 C C . THR A 1 85 ? 2.529 -24.828 10.586 1 89.56 85 THR A C 1
ATOM 662 O O . THR A 1 85 ? 3.699 -24.953 10.211 1 89.56 85 THR A O 1
ATOM 665 N N . THR A 1 86 ? 2.217 -24.281 11.664 1 87.38 86 THR A N 1
ATOM 666 C CA . THR A 1 86 ? 3.211 -23.875 12.656 1 87.38 86 THR A CA 1
ATOM 667 C C . THR A 1 86 ? 2.744 -24.234 14.062 1 87.38 86 THR A C 1
ATOM 669 O O . THR A 1 86 ? 1.569 -24.547 14.273 1 87.38 86 THR A O 1
ATOM 672 N N . GLU A 1 87 ? 3.811 -24.375 14.891 1 84.75 87 GLU A N 1
ATOM 673 C CA . GLU A 1 87 ? 3.49 -24.703 16.281 1 84.75 87 GLU A CA 1
ATOM 674 C C . GLU A 1 87 ? 2.932 -23.484 17 1 84.75 87 GLU A C 1
ATOM 676 O O . GLU A 1 87 ? 2.098 -23.609 17.906 1 84.75 87 GLU A O 1
ATOM 681 N N . THR A 1 88 ? 3.422 -22.297 16.719 1 79.69 88 THR A N 1
ATOM 682 C CA . THR A 1 88 ? 2.957 -21.047 17.297 1 79.69 88 THR A CA 1
ATOM 683 C C . THR A 1 88 ? 2.715 -20 16.203 1 79.69 88 THR A C 1
ATOM 685 O O . THR A 1 88 ? 3.398 -20 15.18 1 79.69 88 THR A O 1
ATOM 688 N N . VAL A 1 89 ? 1.62 -19.328 16.453 1 69.94 89 VAL A N 1
ATOM 689 C CA . VAL A 1 89 ? 1.321 -18.281 15.477 1 69.94 89 VAL A CA 1
ATOM 690 C C . VAL A 1 89 ? 2.295 -17.125 15.656 1 69.94 89 VAL A C 1
ATOM 692 O O . VAL A 1 89 ? 2.445 -16.594 16.766 1 69.94 89 VAL A O 1
ATOM 695 N N . PRO A 1 90 ? 2.896 -16.953 14.539 1 71.19 90 PRO A N 1
ATOM 696 C CA . PRO A 1 90 ? 3.816 -15.812 14.641 1 71.19 90 PRO A CA 1
ATOM 697 C C . PRO A 1 90 ? 3.105 -14.508 14.992 1 71.19 90 PRO A C 1
ATOM 699 O O . PRO A 1 90 ? 1.936 -14.328 14.648 1 71.19 90 PRO A O 1
ATOM 702 N N . LEU A 1 91 ? 3.523 -13.781 15.891 1 68.12 91 LEU A N 1
ATOM 703 C CA . LEU A 1 91 ? 3.033 -12.43 16.156 1 68.12 91 LEU A CA 1
ATOM 704 C C . LEU A 1 91 ? 3.094 -11.578 14.898 1 68.12 91 LEU A C 1
ATOM 706 O O . LEU A 1 91 ? 4.109 -11.562 14.195 1 68.12 91 LEU A O 1
ATOM 710 N N . SER A 1 92 ? 1.931 -11.359 14.406 1 63.88 92 SER A N 1
ATOM 711 C CA . SER A 1 92 ? 1.925 -10.492 13.234 1 63.88 92 SER A CA 1
ATOM 712 C C . SER A 1 92 ? 2.479 -9.109 13.562 1 63.88 92 SER A C 1
ATOM 714 O O . SER A 1 92 ? 2.131 -8.523 14.594 1 63.88 92 SER A O 1
ATOM 716 N N . SER A 1 93 ? 3.393 -8.711 12.625 1 65.88 93 SER A N 1
ATOM 717 C CA . SER A 1 93 ? 4.012 -7.41 12.844 1 65.88 93 SER A CA 1
ATOM 718 C C . SER A 1 93 ? 3.359 -6.336 11.984 1 65.88 93 SER A C 1
ATOM 720 O O . SER A 1 93 ? 3.641 -5.145 12.156 1 65.88 93 SER A O 1
ATOM 722 N N . VAL A 1 94 ? 2.469 -6.75 11.141 1 73.69 94 VAL A N 1
ATOM 723 C CA . VAL A 1 94 ? 1.839 -5.723 10.32 1 73.69 94 VAL A CA 1
ATOM 724 C C . VAL A 1 94 ? 0.514 -5.297 10.945 1 73.69 94 VAL A C 1
ATOM 726 O O . VAL A 1 94 ? -0.163 -6.102 11.586 1 73.69 94 VAL A O 1
ATOM 729 N N . PRO A 1 95 ? 0.148 -3.975 10.773 1 78.75 95 PRO A N 1
ATOM 730 C CA . PRO A 1 95 ? -1.15 -3.525 11.281 1 78.75 95 PRO A CA 1
ATOM 731 C C . PRO A 1 95 ? -2.309 -4.387 10.781 1 78.75 95 PRO A C 1
ATOM 733 O O . PRO A 1 95 ? -2.205 -5.02 9.727 1 78.75 95 PRO A O 1
ATOM 736 N N . GLU A 1 96 ? -3.354 -4.426 11.555 1 79.94 96 GLU A N 1
ATOM 737 C CA . GLU A 1 96 ? -4.508 -5.281 11.305 1 79.94 96 GLU A CA 1
ATOM 738 C C . GLU A 1 96 ? -5.062 -5.059 9.898 1 79.94 96 GLU A C 1
ATOM 740 O O . GLU A 1 96 ? -5.414 -6.016 9.203 1 79.94 96 GLU A O 1
ATOM 745 N N . CYS A 1 97 ? -5.105 -3.842 9.461 1 80.44 97 CYS A N 1
ATOM 746 C CA . CYS A 1 97 ? -5.684 -3.508 8.164 1 80.44 97 CYS A CA 1
ATOM 747 C C . CYS A 1 97 ? -4.852 -4.09 7.027 1 80.44 97 CYS A C 1
ATOM 749 O O . CYS A 1 97 ? -5.367 -4.316 5.934 1 80.44 97 CYS A O 1
ATOM 751 N N . TRP A 1 98 ? -3.688 -4.453 7.301 1 85.5 98 TRP A N 1
ATOM 752 C CA . TRP A 1 98 ? -2.783 -4.973 6.281 1 85.5 98 TRP A CA 1
ATOM 753 C C . TRP A 1 98 ? -2.641 -6.484 6.395 1 85.5 98 TRP A C 1
ATOM 755 O O . TRP A 1 98 ? -1.864 -7.102 5.66 1 85.5 98 TRP A O 1
ATOM 765 N N . GLN A 1 99 ? -3.402 -7.07 7.301 1 81.5 99 GLN A N 1
ATOM 766 C CA . GLN A 1 99 ? -3.312 -8.508 7.504 1 81.5 99 GLN A CA 1
ATOM 767 C C . GLN A 1 99 ? -4.34 -9.25 6.656 1 81.5 99 GLN A C 1
ATOM 769 O O . GLN A 1 99 ? -4.266 -10.477 6.508 1 81.5 99 GLN A O 1
ATOM 774 N N . ASP A 1 100 ? -5.219 -8.562 6.07 1 89.25 100 ASP A N 1
ATOM 775 C CA . ASP A 1 100 ? -6.242 -9.172 5.227 1 89.25 100 ASP A CA 1
ATOM 776 C C . ASP A 1 100 ? -5.762 -9.297 3.781 1 89.25 100 ASP A C 1
ATOM 778 O O . ASP A 1 100 ? -5.703 -8.305 3.055 1 89.25 100 ASP A O 1
ATOM 782 N N . SER A 1 101 ? -5.52 -10.555 3.434 1 91.94 101 SER A N 1
ATOM 783 C CA . SER A 1 101 ? -5.004 -10.812 2.094 1 91.94 101 SER A CA 1
ATOM 784 C C . SER A 1 101 ? -6.039 -10.477 1.026 1 91.94 101 SER A C 1
ATOM 786 O O . SER A 1 101 ? -5.691 -10.086 -0.088 1 91.94 101 SER A O 1
ATOM 788 N N . GLU A 1 102 ? -7.309 -10.562 1.319 1 93.75 102 GLU A N 1
ATOM 789 C CA . GLU A 1 102 ? -8.352 -10.25 0.351 1 93.75 102 GLU A CA 1
ATOM 790 C C . GLU A 1 102 ? -8.336 -8.773 -0.029 1 93.75 102 GLU A C 1
ATOM 792 O O . GLU A 1 102 ? -8.438 -8.422 -1.207 1 93.75 102 GLU A O 1
ATOM 797 N N . PHE A 1 103 ? -8.18 -7.953 0.979 1 94.31 103 PHE A N 1
ATOM 798 C CA . PHE A 1 103 ? -8.086 -6.527 0.7 1 94.31 103 PHE A CA 1
ATOM 799 C C . PHE A 1 103 ? -6.84 -6.219 -0.124 1 94.31 103 PHE A C 1
ATOM 801 O O . PHE A 1 103 ? -6.902 -5.445 -1.083 1 94.31 103 PHE A O 1
ATOM 808 N N . MET A 1 104 ? -5.758 -6.844 0.23 1 96.12 104 MET A N 1
ATOM 809 C CA . MET A 1 104 ? -4.508 -6.598 -0.482 1 96.12 104 MET A CA 1
ATOM 810 C C . MET A 1 104 ? -4.613 -7.043 -1.937 1 96.12 104 MET A C 1
ATOM 812 O O . MET A 1 104 ? -4.078 -6.387 -2.832 1 96.12 104 MET A O 1
ATOM 816 N N . LEU A 1 105 ? -5.324 -8.117 -2.191 1 97.06 105 LEU A N 1
ATOM 817 C CA . LEU A 1 105 ? -5.559 -8.586 -3.551 1 97.06 105 LEU A CA 1
ATOM 818 C C . LEU A 1 105 ? -6.395 -7.582 -4.34 1 97.06 105 LEU A C 1
ATOM 820 O O . LEU A 1 105 ? -6.078 -7.27 -5.488 1 97.06 105 LEU A O 1
ATOM 824 N N . ASP A 1 106 ? -7.445 -7.07 -3.732 1 96.81 106 ASP A N 1
ATOM 825 C CA . ASP A 1 106 ? -8.266 -6.047 -4.367 1 96.81 106 ASP A CA 1
ATOM 826 C C . ASP A 1 106 ? -7.441 -4.809 -4.707 1 96.81 106 ASP A C 1
ATOM 828 O O . ASP A 1 106 ? -7.562 -4.258 -5.805 1 96.81 106 ASP A O 1
ATOM 832 N N . TYR A 1 107 ? -6.633 -4.406 -3.758 1 97.94 107 TYR A N 1
ATOM 833 C CA . TYR A 1 107 ? -5.781 -3.238 -3.951 1 97.94 107 TYR A CA 1
ATOM 834 C C . TYR A 1 107 ? -4.824 -3.451 -5.117 1 97.94 107 TYR A C 1
ATOM 836 O O . TYR A 1 107 ? -4.723 -2.602 -6.008 1 97.94 107 TYR A O 1
ATOM 844 N N . ALA A 1 108 ? -4.133 -4.582 -5.09 1 98.38 108 ALA A N 1
ATOM 845 C CA . ALA A 1 108 ? -3.15 -4.875 -6.129 1 98.38 108 ALA A CA 1
ATOM 846 C C . ALA A 1 108 ? -3.809 -4.93 -7.504 1 98.38 108 ALA A C 1
ATOM 848 O O . ALA A 1 108 ? -3.252 -4.426 -8.484 1 98.38 108 ALA A O 1
ATOM 849 N N . GLN A 1 109 ? -4.984 -5.52 -7.59 1 98.06 109 GLN A N 1
ATOM 850 C CA . GLN A 1 109 ? -5.711 -5.59 -8.852 1 98.06 109 GLN A CA 1
ATOM 851 C C . GLN A 1 109 ? -6.113 -4.195 -9.336 1 98.06 109 GLN A C 1
ATOM 853 O O . GLN A 1 109 ? -5.902 -3.854 -10.5 1 98.06 109 GLN A O 1
ATOM 858 N N . ALA A 1 110 ? -6.68 -3.445 -8.477 1 98 110 ALA A N 1
ATOM 859 C CA . ALA A 1 110 ? -7.113 -2.096 -8.836 1 98 110 ALA A CA 1
ATOM 860 C C . ALA A 1 110 ? -5.93 -1.241 -9.281 1 98 110 ALA A C 1
ATOM 862 O O . ALA A 1 110 ? -6.023 -0.5 -10.258 1 98 110 ALA A O 1
ATOM 863 N N . LEU A 1 111 ? -4.828 -1.334 -8.562 1 98.25 111 LEU A N 1
ATOM 864 C CA . LEU A 1 111 ? -3.637 -0.557 -8.891 1 98.25 111 LEU A CA 1
ATOM 865 C C . LEU A 1 111 ? -3.055 -0.991 -10.227 1 98.25 111 LEU A C 1
ATOM 867 O O . LEU A 1 111 ? -2.656 -0.151 -11.039 1 98.25 111 LEU A O 1
ATOM 871 N N . THR A 1 112 ? -3.035 -2.279 -10.469 1 98.19 112 THR A N 1
ATOM 872 C CA . THR A 1 112 ? -2.576 -2.807 -11.75 1 98.19 112 THR A CA 1
ATOM 873 C C . THR A 1 112 ? -3.43 -2.264 -12.891 1 98.19 112 THR A C 1
ATOM 875 O O . THR A 1 112 ? -2.9 -1.825 -13.914 1 98.19 112 THR A O 1
ATOM 878 N N . LEU A 1 113 ? -4.684 -2.25 -12.695 1 96.94 113 LEU A N 1
ATOM 879 C CA . LEU A 1 113 ? -5.59 -1.764 -13.727 1 96.94 113 LEU A CA 1
ATOM 880 C C . LEU A 1 113 ? -5.402 -0.267 -13.953 1 96.94 113 LEU A C 1
ATOM 882 O O . LEU A 1 113 ? -5.406 0.2 -15.094 1 96.94 113 LEU A O 1
ATOM 886 N N . ALA A 1 114 ? -5.301 0.445 -12.898 1 96.12 114 ALA A N 1
ATOM 887 C CA . ALA A 1 114 ? -5.074 1.884 -13.016 1 96.12 114 ALA A CA 1
ATOM 888 C C . ALA A 1 114 ? -3.799 2.176 -13.805 1 96.12 114 ALA A C 1
ATOM 890 O O . ALA A 1 114 ? -3.783 3.055 -14.664 1 96.12 114 ALA A O 1
ATOM 891 N N . LEU A 1 115 ? -2.752 1.467 -13.547 1 96.56 115 LEU A N 1
ATOM 892 C CA . LEU A 1 115 ? -1.463 1.652 -14.203 1 96.56 115 LEU A CA 1
ATOM 893 C C . LEU A 1 115 ? -1.544 1.269 -15.68 1 96.56 115 LEU A C 1
ATOM 895 O O . LEU A 1 115 ? -0.951 1.934 -16.531 1 96.56 115 LEU A O 1
ATOM 899 N N . SER A 1 116 ? -2.291 0.244 -15.953 1 95.81 116 SER A N 1
ATOM 900 C CA . SER A 1 116 ? -2.408 -0.241 -17.328 1 95.81 116 SER A CA 1
ATOM 901 C C . SER A 1 116 ? -3.182 0.744 -18.203 1 95.81 116 SER A C 1
ATOM 903 O O . SER A 1 116 ? -3.074 0.713 -19.422 1 95.81 116 SER A O 1
ATOM 905 N N . GLY A 1 117 ? -3.977 1.614 -17.562 1 93 117 GLY A N 1
ATOM 906 C CA . GLY A 1 117 ? -4.777 2.58 -18.297 1 93 117 GLY A CA 1
ATOM 907 C C . GLY A 1 117 ? -3.949 3.674 -18.953 1 93 117 GLY A C 1
ATOM 908 O O . GLY A 1 117 ? -4.418 4.363 -19.859 1 93 117 GLY A O 1
ATOM 909 N N . ASN A 1 118 ? -2.77 3.887 -18.531 1 90 118 ASN A N 1
ATOM 910 C CA . ASN A 1 118 ? -1.809 4.82 -19.109 1 90 118 ASN A CA 1
ATOM 911 C C . ASN A 1 118 ? -2.328 6.254 -19.078 1 90 118 ASN A C 1
ATOM 913 O O . ASN A 1 118 ? -2.123 7.016 -20.031 1 90 118 ASN A O 1
ATOM 917 N N . THR A 1 119 ? -3.008 6.586 -18.109 1 90.25 119 THR A N 1
ATOM 918 C CA . THR A 1 119 ? -3.562 7.93 -18 1 90.25 119 THR A CA 1
ATOM 919 C C . THR A 1 119 ? -2.834 8.727 -16.922 1 90.25 119 THR A C 1
ATOM 921 O O . THR A 1 119 ? -3.08 9.922 -16.75 1 90.25 119 THR A O 1
ATOM 924 N N . LEU A 1 120 ? -1.928 8.164 -16.234 1 91.5 120 LEU A N 1
ATOM 925 C CA . LEU A 1 120 ? -1.23 8.82 -15.125 1 91.5 120 LEU A CA 1
ATOM 926 C C . LEU A 1 120 ? 0.014 9.547 -15.625 1 91.5 120 LEU A C 1
ATOM 928 O O . LEU A 1 120 ? 0.605 9.156 -16.625 1 91.5 120 LEU A O 1
ATOM 932 N N . LEU A 1 121 ? 0.326 10.641 -14.93 1 89.94 121 L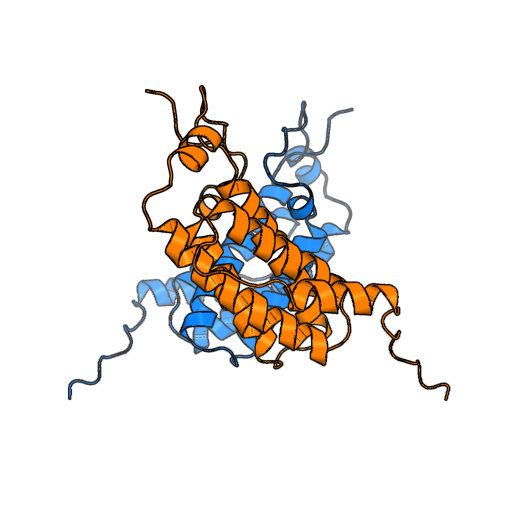EU A N 1
ATOM 933 C CA . LEU A 1 121 ? 1.614 11.273 -15.18 1 89.94 121 LEU A CA 1
ATOM 934 C C . LEU A 1 121 ? 2.76 10.297 -14.93 1 89.94 121 LEU A C 1
ATOM 936 O O . LEU A 1 121 ? 2.689 9.469 -14.023 1 89.94 121 LEU A O 1
ATOM 940 N N . VAL A 1 122 ? 3.824 10.453 -15.695 1 87.88 122 VAL A N 1
ATOM 941 C CA . VAL A 1 122 ? 4.941 9.516 -15.703 1 87.88 122 VAL A CA 1
ATOM 942 C C . VAL A 1 122 ? 5.523 9.391 -14.297 1 87.88 122 VAL A C 1
ATOM 944 O O . VAL A 1 122 ? 5.746 8.281 -13.805 1 87.88 122 VAL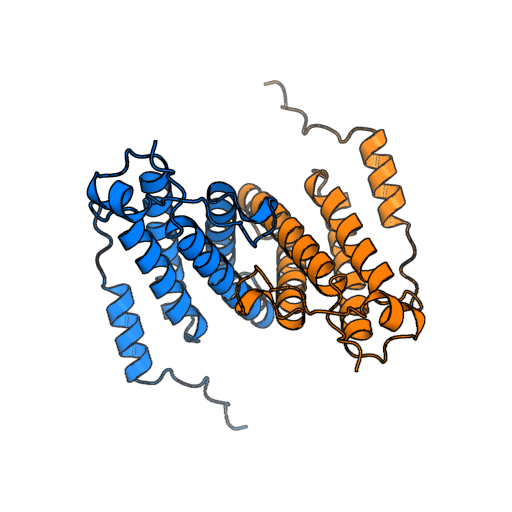 A O 1
ATOM 947 N N . ARG A 1 123 ? 5.758 10.516 -13.633 1 89.5 123 ARG A N 1
ATOM 948 C CA . ARG A 1 123 ? 6.34 10.492 -12.297 1 89.5 123 ARG A CA 1
ATOM 949 C C . ARG A 1 123 ? 5.414 9.797 -11.305 1 89.5 123 ARG A C 1
ATOM 951 O O . ARG A 1 123 ? 5.867 9.023 -10.461 1 89.5 123 ARG A O 1
ATOM 958 N N . ASN A 1 124 ? 4.191 10.031 -11.438 1 93.19 124 ASN A N 1
ATOM 959 C CA . ASN A 1 124 ? 3.213 9.391 -10.57 1 93.19 124 ASN A CA 1
ATOM 960 C C . ASN A 1 124 ? 3.139 7.891 -10.812 1 93.19 124 ASN A C 1
ATOM 962 O O . ASN A 1 124 ? 3.045 7.105 -9.867 1 93.19 124 ASN A O 1
ATOM 966 N N . ALA A 1 125 ? 3.221 7.562 -12.055 1 93.75 125 ALA A N 1
ATOM 967 C CA . ALA A 1 125 ? 3.154 6.148 -12.406 1 93.75 125 ALA A CA 1
ATOM 968 C C . ALA A 1 125 ? 4.336 5.379 -11.82 1 93.75 125 ALA A C 1
ATOM 970 O O . ALA A 1 125 ? 4.172 4.258 -11.336 1 93.75 125 ALA A O 1
ATOM 971 N N . GLN A 1 126 ? 5.5 5.957 -11.852 1 94.12 126 GLN A N 1
ATOM 972 C CA . GLN A 1 126 ? 6.688 5.297 -11.32 1 94.12 126 GLN A CA 1
ATOM 973 C C . GLN A 1 126 ? 6.543 5.035 -9.82 1 94.12 126 GLN A C 1
ATOM 975 O O . GLN A 1 126 ? 6.879 3.953 -9.336 1 94.12 126 GLN A O 1
ATOM 980 N N . ASP A 1 127 ? 6.1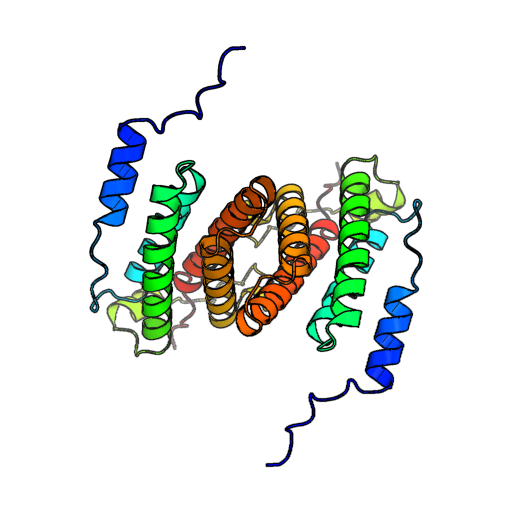02 6 -9.102 1 96.31 127 ASP A N 1
ATOM 981 C CA . ASP A 1 127 ? 5.863 5.82 -7.676 1 96.31 127 ASP A CA 1
ATOM 982 C C . ASP A 1 127 ? 4.828 4.727 -7.426 1 96.31 127 ASP A C 1
ATOM 984 O O . ASP A 1 127 ? 4.973 3.928 -6.496 1 96.31 127 ASP A O 1
ATOM 988 N N . LEU A 1 128 ? 3.84 4.691 -8.258 1 97.81 128 LEU A N 1
ATOM 989 C CA . LEU A 1 128 ? 2.76 3.732 -8.062 1 97.81 128 LEU A CA 1
ATOM 990 C C . LEU A 1 128 ? 3.195 2.33 -8.469 1 97.81 128 LEU A C 1
ATOM 992 O O . LEU A 1 128 ? 2.713 1.34 -7.914 1 97.81 128 LEU A O 1
ATOM 996 N N . VAL A 1 129 ? 4.137 2.215 -9.367 1 97.5 129 VAL A N 1
ATOM 997 C CA . VAL A 1 129 ? 4.754 0.923 -9.648 1 97.5 129 VAL A CA 1
ATOM 998 C C . VAL A 1 129 ? 5.516 0.437 -8.414 1 97.5 129 VAL A C 1
ATOM 1000 O 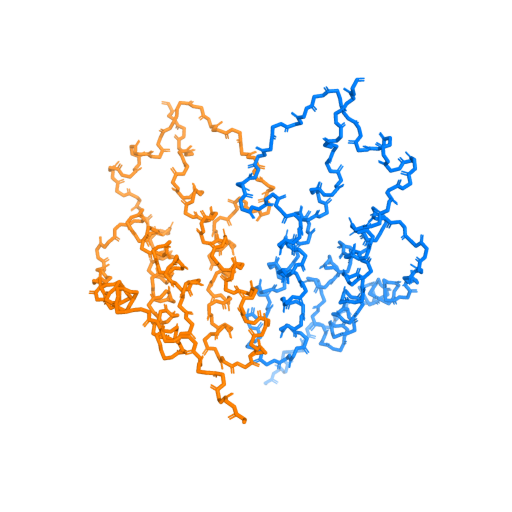O . VAL A 1 129 ? 5.441 -0.741 -8.055 1 97.5 129 VAL A O 1
ATOM 1003 N N . GLY A 1 130 ? 6.223 1.342 -7.859 1 97 130 GLY A N 1
ATOM 1004 C CA . GLY A 1 130 ? 6.887 1.016 -6.605 1 97 130 GLY A CA 1
ATOM 1005 C C . GLY A 1 130 ? 5.922 0.555 -5.527 1 97 130 GLY A C 1
ATOM 1006 O O . GLY A 1 130 ? 6.184 -0.432 -4.836 1 97 130 GLY A O 1
ATOM 1007 N N . LEU A 1 131 ? 4.84 1.215 -5.352 1 97.88 131 LEU A N 1
ATOM 1008 C CA . LEU A 1 131 ? 3.818 0.824 -4.383 1 97.88 131 LEU A CA 1
ATOM 1009 C C . LEU A 1 131 ? 3.271 -0.563 -4.703 1 97.88 131 LEU A C 1
ATOM 1011 O O . LEU A 1 131 ? 3.102 -1.391 -3.803 1 97.88 131 LEU A O 1
ATOM 1015 N N . LEU A 1 132 ? 2.949 -0.765 -5.973 1 98.38 132 LEU A N 1
ATOM 1016 C CA . LEU A 1 132 ? 2.461 -2.07 -6.398 1 98.38 132 LEU A CA 1
ATOM 1017 C C . LEU A 1 132 ? 3.461 -3.168 -6.051 1 98.38 132 LEU A C 1
ATOM 1019 O O . LEU A 1 132 ? 3.078 -4.223 -5.539 1 98.38 132 LEU A O 1
ATOM 1023 N N . HIS A 1 133 ? 4.66 -2.895 -6.273 1 97.81 133 HIS A N 1
ATOM 1024 C CA . HIS A 1 133 ? 5.723 -3.83 -5.93 1 97.81 133 HIS A CA 1
ATOM 1025 C C . HIS A 1 133 ? 5.699 -4.176 -4.445 1 97.81 133 HIS A C 1
ATOM 1027 O O . HIS A 1 133 ? 5.621 -5.348 -4.078 1 97.81 133 HIS A O 1
ATOM 1033 N N . ASP A 1 134 ? 5.73 -3.199 -3.648 1 96.31 134 ASP A N 1
ATOM 1034 C CA . ASP A 1 134 ? 5.793 -3.414 -2.205 1 96.31 134 ASP A CA 1
ATOM 1035 C C . ASP A 1 134 ? 4.523 -4.09 -1.695 1 96.31 134 ASP A C 1
ATOM 1037 O O . ASP A 1 134 ? 4.578 -4.926 -0.79 1 96.31 134 ASP A O 1
ATOM 1041 N N . LEU A 1 135 ? 3.389 -3.736 -2.219 1 97.25 135 LEU A N 1
ATOM 1042 C CA . LEU A 1 135 ? 2.111 -4.336 -1.852 1 97.25 135 LEU A CA 1
ATOM 1043 C C . LEU A 1 135 ? 2.09 -5.824 -2.188 1 97.25 135 LEU A C 1
ATOM 1045 O O . LEU A 1 135 ? 1.668 -6.641 -1.368 1 97.25 135 LEU A O 1
ATOM 1049 N N . VAL A 1 136 ? 2.572 -6.18 -3.328 1 97.75 136 VAL A N 1
ATOM 1050 C CA . VAL A 1 136 ? 2.586 -7.57 -3.762 1 97.75 136 VAL A CA 1
ATOM 1051 C C . VAL A 1 136 ? 3.555 -8.375 -2.893 1 97.75 136 VAL A C 1
ATOM 1053 O O . VAL A 1 136 ? 3.252 -9.5 -2.49 1 97.75 136 VAL A O 1
ATOM 1056 N N . TYR A 1 137 ? 4.645 -7.801 -2.611 1 95 137 TYR A N 1
ATOM 1057 C CA . TYR A 1 137 ? 5.59 -8.508 -1.755 1 95 137 TYR A CA 1
ATOM 1058 C C . TYR A 1 137 ? 5.004 -8.742 -0.367 1 95 137 TYR A C 1
ATOM 1060 O O . TYR A 1 137 ? 5.211 -9.797 0.236 1 95 137 TYR A O 1
ATOM 1068 N N . LEU A 1 138 ? 4.289 -7.793 0.112 1 94 138 LEU A N 1
ATOM 1069 C CA . LEU A 1 138 ? 3.625 -7.965 1.398 1 94 138 LEU A CA 1
ATOM 1070 C C . LEU A 1 138 ? 2.57 -9.062 1.323 1 94 138 LEU A C 1
ATOM 1072 O O . LEU A 1 138 ? 2.451 -9.875 2.238 1 94 138 LEU A O 1
ATOM 1076 N N . LEU A 1 139 ? 1.825 -9.094 0.281 1 95.25 139 LEU A N 1
ATOM 1077 C CA . LEU A 1 139 ? 0.801 -10.109 0.055 1 95.25 139 LEU A CA 1
ATOM 1078 C C . LEU A 1 139 ? 1.42 -11.508 0 1 95.25 139 LEU A C 1
ATOM 1080 O O . LEU A 1 139 ? 0.937 -12.43 0.657 1 95.25 139 LEU A O 1
ATOM 1084 N N . VAL A 1 140 ? 2.498 -11.594 -0.702 1 94.69 140 VAL A N 1
ATOM 1085 C CA . VAL A 1 140 ? 3.18 -12.875 -0.858 1 94.69 140 VAL A CA 1
ATOM 1086 C C . VAL A 1 140 ? 3.721 -13.344 0.492 1 94.69 140 VAL A C 1
ATOM 1088 O O . VAL A 1 140 ? 3.584 -14.516 0.852 1 94.69 140 VAL A O 1
ATOM 1091 N N . ASP A 1 141 ? 4.293 -12.469 1.194 1 91.44 141 ASP A N 1
ATOM 1092 C CA . ASP A 1 141 ? 4.805 -12.797 2.521 1 91.44 141 ASP A CA 1
ATOM 1093 C C . ASP A 1 141 ? 3.686 -13.305 3.43 1 91.44 141 ASP A C 1
ATOM 1095 O O . ASP A 1 141 ? 3.873 -14.266 4.18 1 91.44 141 ASP A O 1
ATOM 1099 N N . GLN A 1 142 ? 2.605 -12.648 3.402 1 90.31 142 GLN A N 1
ATOM 1100 C CA . GLN A 1 142 ? 1.464 -13.047 4.219 1 90.31 142 GLN A CA 1
ATOM 1101 C C . GLN A 1 142 ? 0.96 -14.43 3.826 1 90.31 142 GLN A C 1
ATOM 1103 O O . GLN A 1 142 ? 0.619 -15.242 4.691 1 90.31 142 GLN A O 1
ATOM 1108 N N . LEU A 1 143 ? 0.935 -14.68 2.561 1 91.94 143 LEU A N 1
ATOM 1109 C CA . LEU A 1 143 ? 0.434 -15.953 2.068 1 91.94 143 LEU A CA 1
ATOM 1110 C C . LEU A 1 143 ? 1.404 -17.078 2.404 1 91.94 143 LEU A C 1
ATOM 1112 O O . LEU A 1 143 ? 0.997 -18.234 2.529 1 91.94 143 LEU A O 1
ATOM 1116 N N . LYS A 1 144 ? 2.641 -16.672 2.551 1 90.12 144 LYS A N 1
ATOM 1117 C CA . LYS A 1 144 ? 3.656 -17.672 2.83 1 90.12 144 LYS A CA 1
ATOM 1118 C C . LYS A 1 144 ? 3.844 -17.875 4.332 1 90.12 144 LYS A C 1
ATOM 1120 O O . LYS A 1 144 ? 4.504 -18.812 4.77 1 90.12 144 LYS A O 1
ATOM 1125 N N . THR A 1 145 ? 3.359 -16.953 5.086 1 87.31 145 THR A N 1
ATOM 1126 C CA . THR A 1 145 ? 3.502 -17.047 6.535 1 87.31 145 THR A CA 1
ATOM 1127 C C . THR A 1 145 ? 2.67 -18.188 7.094 1 87.31 145 THR A C 1
ATOM 1129 O O . THR A 1 145 ? 1.466 -18.281 6.844 1 87.31 145 THR A O 1
ATOM 1132 N N . PRO A 1 146 ? 3.232 -19.094 7.859 1 82.19 146 PRO A N 1
ATOM 1133 C CA . PRO A 1 146 ? 2.486 -20.203 8.453 1 82.19 146 PRO A CA 1
ATOM 1134 C C . PRO A 1 146 ? 1.481 -19.734 9.508 1 82.19 146 PRO A C 1
ATOM 1136 O O . PRO A 1 146 ? 1.874 -19.203 10.547 1 82.19 146 PRO A O 1
ATOM 1139 N N . LEU A 1 147 ? 0.177 -19.969 9.25 1 82.81 147 LEU A N 1
ATOM 1140 C CA . LEU A 1 147 ? -0.84 -19.484 10.172 1 82.81 147 LEU A CA 1
ATOM 1141 C C . LEU A 1 147 ? -1.747 -20.609 10.641 1 82.81 147 LEU A C 1
ATOM 1143 O O . LEU A 1 147 ? -2.574 -20.422 11.539 1 82.81 147 LEU A O 1
ATOM 1147 N N . ILE A 1 148 ? -1.516 -21.719 10.047 1 81.94 148 ILE A N 1
ATOM 1148 C CA . ILE A 1 148 ? -2.32 -22.859 10.477 1 81.94 148 ILE A CA 1
ATOM 1149 C C . ILE A 1 148 ? -1.698 -23.484 11.727 1 81.94 148 ILE A C 1
ATOM 1151 O O . ILE A 1 148 ? -0.57 -23.984 11.68 1 81.94 148 ILE A O 1
ATOM 1155 N N . VAL A 1 149 ? -2.408 -23.328 12.82 1 77.44 149 VAL A N 1
ATOM 1156 C CA . VAL A 1 149 ? -1.877 -23.875 14.062 1 77.44 149 VAL A CA 1
ATOM 1157 C C . VAL A 1 149 ? -2.217 -25.359 14.148 1 77.44 149 VAL A C 1
ATOM 1159 O O . VAL A 1 149 ? -3.359 -25.766 13.914 1 77.44 149 VAL A O 1
ATOM 1162 N N . LYS A 1 150 ? -1.144 -26.047 14.516 1 75.75 150 LYS A N 1
ATOM 1163 C CA . LYS A 1 150 ? -1.327 -27.484 14.719 1 75.75 150 LYS A CA 1
ATOM 1164 C C . LYS A 1 150 ? -2.264 -27.75 15.898 1 75.75 150 LYS A C 1
ATOM 1166 O O . LYS A 1 150 ? -2.131 -27.141 16.953 1 75.75 150 LYS A O 1
ATOM 1171 N N . GLN A 1 151 ? -3.412 -28.328 15.648 1 64.19 151 GLN A N 1
ATOM 1172 C CA . GLN A 1 151 ? -4.285 -28.797 16.719 1 64.19 151 GLN A CA 1
ATOM 1173 C C . GLN A 1 151 ? -3.656 -29.984 17.469 1 64.19 151 GLN A C 1
ATOM 1175 O O . GLN A 1 151 ? -2.902 -30.75 16.875 1 64.19 151 GLN A O 1
ATOM 1180 N N . MET B 1 1 ? -39.312 1.573 -12.828 1 27.42 1 MET B N 1
ATOM 1181 C CA . MET B 1 1 ? -37.906 1.914 -13.055 1 27.42 1 MET B CA 1
ATOM 1182 C C . MET B 1 1 ? -37.375 2.791 -11.93 1 27.42 1 MET B C 1
ATOM 1184 O O . MET B 1 1 ? -37.5 4.016 -11.969 1 27.42 1 MET B O 1
ATOM 1188 N N . THR B 1 2 ? -37.5 2.422 -10.727 1 38.78 2 THR B N 1
ATOM 1189 C CA . THR B 1 2 ? -37.188 3.158 -9.508 1 38.78 2 THR B CA 1
ATOM 1190 C C . THR B 1 2 ? -35.719 3.553 -9.477 1 38.78 2 THR B C 1
ATOM 1192 O O . THR B 1 2 ? -34.844 2.705 -9.641 1 38.78 2 THR B O 1
ATOM 1195 N N . THR B 1 3 ? -35.375 4.719 -9.906 1 39.91 3 THR B N 1
ATOM 1196 C CA . THR B 1 3 ? -34.031 5.332 -9.922 1 39.91 3 THR B CA 1
ATOM 1197 C C . THR B 1 3 ? -33.312 5.062 -8.617 1 39.91 3 THR B C 1
ATOM 1199 O O . THR B 1 3 ? -33.812 5.363 -7.539 1 39.91 3 THR B O 1
ATOM 1202 N N . ALA B 1 4 ? -32.625 3.965 -8.516 1 42.81 4 ALA B N 1
ATOM 1203 C CA . ALA B 1 4 ? -31.812 3.668 -7.336 1 42.81 4 ALA B CA 1
ATOM 1204 C C . ALA B 1 4 ? -31.094 4.918 -6.836 1 42.81 4 ALA B C 1
ATOM 1206 O O . ALA B 1 4 ? -30.281 5.5 -7.551 1 42.81 4 ALA B O 1
ATOM 1207 N N . SER B 1 5 ? -31.625 5.793 -6.043 1 42.53 5 SER B N 1
ATOM 1208 C CA . SER B 1 5 ? -31.141 7.031 -5.449 1 42.53 5 SER B CA 1
ATOM 1209 C C . SER B 1 5 ? -29.75 6.836 -4.828 1 42.53 5 SER B C 1
ATOM 1211 O O . SER B 1 5 ? -29.516 5.832 -4.152 1 42.53 5 SER B O 1
ATOM 1213 N N . SER B 1 6 ? -28.656 7.273 -5.422 1 50.56 6 SER B N 1
ATOM 1214 C CA . SER B 1 6 ? -27.328 7.297 -4.844 1 50.56 6 SER B CA 1
ATOM 1215 C C . SER B 1 6 ? -27.375 7.598 -3.35 1 50.56 6 SER B C 1
ATOM 1217 O O . SER B 1 6 ? -28.047 8.531 -2.92 1 50.56 6 SER B O 1
ATOM 1219 N N . PRO B 1 7 ? -27.172 6.66 -2.473 1 55.47 7 PRO B N 1
ATOM 1220 C CA . PRO B 1 7 ? -27.344 6.91 -1.04 1 55.47 7 PRO B CA 1
ATOM 1221 C C . PRO B 1 7 ? -26.781 8.266 -0.602 1 55.47 7 PRO B C 1
ATOM 1223 O O . PRO B 1 7 ? -25.656 8.609 -0.958 1 55.47 7 PRO B O 1
ATOM 1226 N N . THR B 1 8 ? -27.625 9.273 -0.494 1 63.94 8 THR B N 1
ATOM 1227 C CA . THR B 1 8 ? -27.344 10.609 0.012 1 63.94 8 THR B CA 1
ATOM 1228 C C . THR B 1 8 ? -26.625 10.547 1.354 1 63.94 8 THR B C 1
ATOM 1230 O O . THR B 1 8 ? -26.906 9.672 2.178 1 63.94 8 THR B O 1
ATOM 1233 N N . LEU B 1 9 ? -25.406 11.078 1.384 1 71 9 LEU B N 1
ATOM 1234 C CA . LEU B 1 9 ? -24.719 11.211 2.662 1 71 9 LEU B CA 1
ATOM 1235 C C . LEU B 1 9 ? -25.656 11.758 3.732 1 71 9 LEU B C 1
ATOM 1237 O O . LEU B 1 9 ? -26.453 12.648 3.461 1 71 9 LEU B O 1
ATOM 1241 N N . SER B 1 10 ? -25.656 11.055 4.797 1 79.38 10 SER B N 1
ATOM 1242 C CA . SER B 1 10 ? -26.406 11.57 5.93 1 79.38 10 SER B CA 1
ATOM 1243 C C . SER B 1 10 ? -25.984 12.984 6.301 1 79.38 10 SER B C 1
ATOM 1245 O O . SER B 1 10 ? -24.875 13.398 5.965 1 79.38 10 SER B O 1
ATOM 1247 N N . GLU B 1 11 ? -26.875 13.789 6.789 1 81.5 11 GLU B N 1
ATOM 1248 C CA . GLU B 1 11 ? -26.562 15.141 7.246 1 81.5 11 GLU B CA 1
ATOM 1249 C C . GLU B 1 11 ? -25.375 15.141 8.203 1 81.5 11 GLU B C 1
ATOM 1251 O O . GLU B 1 11 ? -24.531 16.031 8.141 1 81.5 11 GLU B O 1
ATOM 1256 N N . ASP B 1 12 ? -25.312 14.195 9.062 1 84.81 12 ASP B N 1
ATOM 1257 C CA . ASP B 1 12 ? -24.219 14.078 10.008 1 84.81 12 ASP B CA 1
ATOM 1258 C C . ASP B 1 12 ? -22.891 13.852 9.289 1 84.81 12 ASP B C 1
ATOM 1260 O O . ASP B 1 12 ? -21.875 14.445 9.641 1 84.81 12 ASP B O 1
ATOM 1264 N N . ALA B 1 13 ? -22.969 13.055 8.32 1 85 13 ALA B N 1
ATOM 1265 C CA . ALA B 1 13 ? -21.75 12.766 7.555 1 85 13 ALA B CA 1
ATOM 1266 C C . ALA B 1 13 ? -21.281 13.992 6.793 1 85 13 ALA B C 1
ATOM 1268 O O . ALA B 1 13 ? -20.078 14.281 6.746 1 85 13 ALA B O 1
ATOM 1269 N N . LEU B 1 14 ? -22.281 14.734 6.359 1 87.56 14 LEU B N 1
ATOM 1270 C CA . LEU B 1 14 ? -21.953 15.945 5.617 1 87.56 14 LEU B CA 1
ATOM 1271 C C . LEU B 1 14 ? -21.328 16.984 6.535 1 87.56 14 LEU B C 1
ATOM 1273 O O . LEU B 1 14 ? -20.391 17.672 6.152 1 87.56 14 LEU B O 1
ATOM 1277 N N . GLN B 1 15 ? -21.906 17.109 7.672 1 90.12 15 GLN B N 1
ATOM 1278 C CA . GLN B 1 15 ? -21.359 18.047 8.641 1 90.12 15 GLN B CA 1
ATOM 1279 C C . GLN B 1 15 ? -19.922 17.672 9.023 1 90.12 15 GLN B C 1
ATOM 1281 O O . GLN B 1 15 ? -19.062 18.547 9.141 1 90.12 15 GLN B O 1
ATOM 1286 N N . GLU B 1 16 ? -19.703 16.422 9.258 1 92.44 16 GLU B N 1
ATOM 1287 C CA . GLU B 1 16 ? -18.359 15.969 9.594 1 92.44 16 GLU B CA 1
ATOM 1288 C C . GLU B 1 16 ? -17.375 16.297 8.477 1 92.44 16 GLU B C 1
ATOM 1290 O O . GLU B 1 16 ? -16.266 16.781 8.734 1 92.44 16 GLU B O 1
ATOM 1295 N N . ILE B 1 17 ? -17.797 16.062 7.293 1 94.12 17 ILE B N 1
ATOM 1296 C CA . ILE B 1 17 ? -16.938 16.312 6.145 1 94.12 17 ILE B CA 1
ATOM 1297 C C . ILE B 1 17 ? -16.609 17.797 6.055 1 94.12 17 ILE B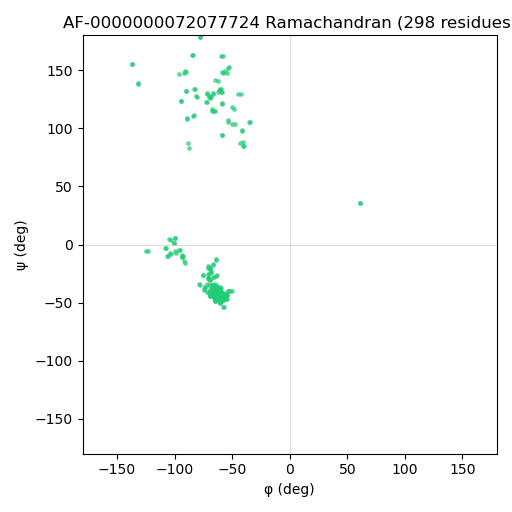 C 1
ATOM 1299 O O . ILE B 1 17 ? -15.453 18.188 5.852 1 94.12 17 ILE B O 1
ATO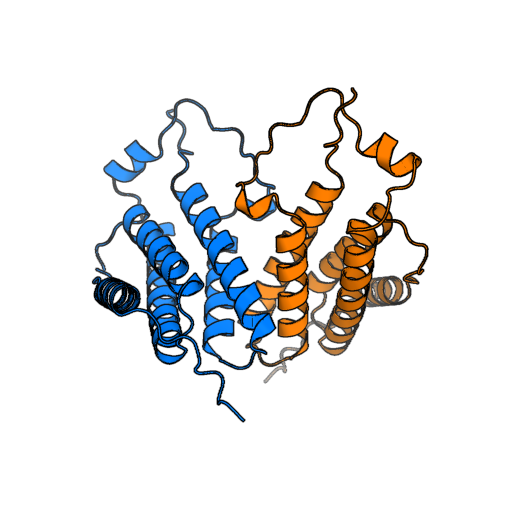M 1303 N N . GLN B 1 18 ? -17.609 18.594 6.277 1 93.88 18 GLN B N 1
ATOM 1304 C CA . GLN B 1 18 ? -17.406 20.047 6.219 1 93.88 18 GLN B CA 1
ATOM 1305 C C . GLN B 1 18 ? -16.469 20.516 7.32 1 93.88 18 GLN B C 1
ATOM 1307 O O . GLN B 1 18 ? -15.609 21.359 7.086 1 93.88 18 GLN B O 1
ATOM 1312 N N . GLU B 1 19 ? -16.656 19.969 8.461 1 94.75 19 GLU B N 1
ATOM 1313 C CA . GLU B 1 19 ? -15.789 20.328 9.578 1 94.75 19 GLU B CA 1
ATOM 1314 C C . GLU B 1 19 ? -14.328 19.984 9.281 1 94.75 19 GLU B C 1
ATOM 1316 O O . GLU B 1 19 ? -13.43 20.781 9.594 1 94.75 19 GLU B O 1
ATOM 1321 N N . VAL B 1 20 ? -14.133 18.844 8.719 1 94.75 20 VAL B N 1
ATOM 1322 C CA . VAL B 1 20 ? -12.789 18.391 8.398 1 94.75 20 VAL B CA 1
ATOM 1323 C C . VAL B 1 20 ? -12.195 19.266 7.301 1 94.75 20 VAL B C 1
ATOM 1325 O O . VAL B 1 20 ? -11.016 19.641 7.355 1 94.75 20 VAL B O 1
ATOM 1328 N N . LEU B 1 21 ? -13 19.688 6.387 1 95.56 21 LEU B N 1
ATOM 1329 C CA . LEU B 1 21 ? -12.547 20.531 5.277 1 95.56 21 LEU B CA 1
ATOM 1330 C C . LEU B 1 21 ? -12.195 21.922 5.758 1 95.56 21 LEU B C 1
ATOM 1332 O O . LEU B 1 21 ? -11.375 22.609 5.137 1 95.56 21 LEU B O 1
ATOM 1336 N N . ASP B 1 22 ? -12.711 22.281 6.906 1 94.69 22 ASP B N 1
ATOM 1337 C CA . ASP B 1 22 ? -12.523 23.625 7.418 1 94.69 22 ASP B CA 1
ATOM 1338 C C . ASP B 1 22 ? -11.32 23.703 8.352 1 94.69 22 ASP B C 1
ATOM 1340 O O . ASP B 1 22 ? -10.914 24.797 8.758 1 94.69 22 ASP B O 1
ATOM 1344 N N . ILE B 1 23 ? -10.789 22.609 8.734 1 93.75 23 ILE B N 1
ATOM 1345 C CA . ILE B 1 23 ? -9.609 22.625 9.602 1 93.75 23 ILE B CA 1
ATOM 1346 C C . ILE B 1 23 ? -8.477 23.375 8.914 1 93.75 23 ILE B C 1
ATOM 1348 O O . ILE B 1 23 ? -8.086 23.031 7.793 1 93.75 23 ILE B O 1
ATOM 1352 N N . PRO B 1 24 ? -8.008 24.422 9.562 1 90.44 24 PRO B N 1
ATOM 1353 C CA . PRO B 1 24 ? -6.875 25.125 8.961 1 90.44 24 PRO B CA 1
ATOM 1354 C C . PRO B 1 24 ? -5.578 24.328 9.016 1 90.44 24 PRO B C 1
ATOM 1356 O O . PRO B 1 24 ? -5.309 23.641 10.008 1 90.44 24 PRO B O 1
ATOM 1359 N N . LEU B 1 25 ? -4.961 24.188 7.828 1 86.5 25 LEU B N 1
ATOM 1360 C CA . LEU B 1 25 ? -3.625 23.609 7.797 1 86.5 25 LEU B CA 1
ATOM 1361 C C . LEU B 1 25 ? -2.559 24.688 7.961 1 86.5 25 LEU B C 1
ATOM 1363 O O . LEU B 1 25 ? -2.197 25.359 6.992 1 86.5 25 LEU B O 1
ATOM 1367 N N . SER B 1 26 ? -2.291 24.938 9.289 1 81 26 SER B N 1
ATOM 1368 C CA . SER B 1 26 ? -1.324 25.984 9.617 1 81 26 SER B CA 1
ATOM 1369 C C . SER B 1 26 ? 0.073 25.625 9.125 1 81 26 SER B C 1
ATOM 1371 O O . SER B 1 26 ? 0.458 24.453 9.156 1 81 26 SER B O 1
ATOM 1373 N N . GLY B 1 27 ? 0.67 26.625 8.688 1 77.56 27 GLY B N 1
ATOM 1374 C CA . GLY B 1 27 ? 2.074 26.438 8.352 1 77.56 27 GLY B CA 1
ATOM 1375 C C . GLY B 1 27 ? 2.932 26.094 9.555 1 77.56 27 GLY B C 1
ATOM 1376 O O . GLY B 1 27 ? 4.043 25.578 9.406 1 77.56 27 GLY B O 1
ATOM 1377 N N . SER B 1 28 ? 2.326 26.297 10.711 1 80.94 28 SER B N 1
ATOM 1378 C CA . SER B 1 28 ? 3.109 26.047 11.914 1 80.94 28 SER B CA 1
ATOM 1379 C C . SER B 1 28 ? 2.773 24.688 12.523 1 80.94 28 SER B C 1
ATOM 1381 O O . SER B 1 28 ? 3.33 24.312 13.562 1 80.94 28 SER B O 1
ATOM 1383 N N . ALA B 1 29 ? 1.927 24 11.898 1 88 29 ALA B N 1
ATOM 1384 C CA . ALA B 1 29 ? 1.615 22.672 12.414 1 88 29 ALA B CA 1
ATOM 1385 C C . ALA B 1 29 ? 2.859 21.797 12.453 1 88 29 ALA B C 1
ATOM 1387 O O . ALA B 1 29 ? 3.654 21.781 11.508 1 88 29 ALA B O 1
ATOM 1388 N N . ASP B 1 30 ? 3.055 21.109 13.586 1 91.81 30 ASP B N 1
ATOM 1389 C CA . ASP B 1 30 ? 4.223 20.25 13.703 1 91.81 30 ASP B CA 1
ATOM 1390 C C . ASP B 1 30 ? 4.02 18.938 12.945 1 91.81 30 ASP B C 1
ATOM 1392 O O . ASP B 1 30 ? 2.943 18.703 12.398 1 91.81 30 ASP B O 1
ATOM 1396 N N . LEU B 1 31 ? 5.035 18.094 12.969 1 95.12 31 LEU B N 1
ATOM 1397 C CA . LEU B 1 31 ? 5.094 16.859 12.203 1 95.12 31 LEU B CA 1
ATOM 1398 C C . LEU B 1 31 ? 3.939 15.93 12.578 1 95.12 31 LEU B C 1
ATOM 1400 O O . LEU B 1 31 ? 3.203 15.469 11.703 1 95.12 31 LEU B O 1
ATOM 1404 N N . LEU B 1 32 ? 3.713 15.727 13.883 1 95 32 LEU B N 1
ATOM 1405 C CA . LEU B 1 32 ? 2.736 14.742 14.336 1 95 32 LEU B CA 1
ATOM 1406 C C . LEU B 1 32 ? 1.313 15.25 14.133 1 95 32 LEU B C 1
ATOM 1408 O O . LEU B 1 32 ? 0.421 14.484 13.766 1 95 32 LEU B O 1
ATOM 1412 N N . THR B 1 33 ? 1.158 16.516 14.383 1 94 33 THR B N 1
ATOM 1413 C CA . THR B 1 33 ? -0.146 17.125 14.141 1 94 33 THR B CA 1
ATOM 1414 C C . THR B 1 33 ? -0.515 17.031 12.664 1 94 33 THR B C 1
ATOM 1416 O O . THR B 1 33 ? -1.657 16.719 12.32 1 94 33 THR B O 1
ATOM 1419 N N . THR B 1 34 ? 0.399 17.312 11.75 1 96.38 34 THR B N 1
ATOM 1420 C CA . THR B 1 34 ? 0.172 17.219 10.312 1 96.38 34 THR B CA 1
ATOM 1421 C C . THR B 1 34 ? -0.131 15.789 9.906 1 96.38 34 THR B C 1
ATOM 1423 O O . THR B 1 34 ? -1.018 15.539 9.078 1 96.38 34 THR B O 1
ATOM 1426 N N . ALA B 1 35 ? 0.622 14.875 10.492 1 96.94 35 ALA B N 1
ATOM 1427 C CA . ALA B 1 35 ? 0.375 13.461 10.219 1 96.94 35 ALA B CA 1
ATOM 1428 C C . ALA B 1 35 ? -1.039 13.062 10.625 1 96.94 35 ALA B C 1
ATOM 1430 O O . ALA B 1 35 ? -1.743 12.391 9.867 1 96.94 35 ALA B O 1
ATOM 1431 N N . GLU B 1 36 ? -1.481 13.516 11.727 1 96.12 36 GLU B N 1
ATOM 1432 C CA . GLU B 1 36 ? -2.816 13.195 12.219 1 96.12 36 GLU B CA 1
ATOM 1433 C C . GLU B 1 36 ? -3.896 13.805 11.336 1 96.12 36 GLU B C 1
ATOM 1435 O O . GLU B 1 36 ? -4.965 13.211 11.156 1 96.12 36 GLU B O 1
ATOM 1440 N N . LEU B 1 37 ? -3.637 14.883 10.867 1 96.62 37 LEU B N 1
ATOM 1441 C CA . LEU B 1 37 ? -4.582 15.5 9.938 1 96.62 37 LEU B CA 1
ATOM 1442 C C . LEU B 1 37 ? -4.73 14.664 8.672 1 96.62 37 LEU B C 1
ATOM 1444 O O . LEU B 1 37 ? -5.844 14.484 8.172 1 96.62 37 LEU B O 1
ATOM 1448 N N . CYS B 1 38 ? -3.611 14.188 8.133 1 98 38 CYS B N 1
ATOM 1449 C CA . CYS B 1 38 ? -3.691 13.289 6.98 1 98 38 CYS B CA 1
ATOM 1450 C C . CYS B 1 38 ? -4.582 12.094 7.285 1 98 38 CYS B C 1
ATOM 1452 O O . CYS B 1 38 ? -5.438 11.727 6.473 1 98 38 CYS B O 1
ATOM 1454 N N . ALA B 1 39 ? -4.426 11.516 8.453 1 97.88 39 ALA B N 1
ATOM 1455 C CA . ALA B 1 39 ? -5.242 10.375 8.859 1 97.88 39 ALA B CA 1
ATOM 1456 C C . ALA B 1 39 ? -6.719 10.758 8.938 1 97.88 39 ALA B C 1
ATOM 1458 O O . ALA B 1 39 ? -7.59 9.969 8.562 1 97.88 39 ALA B O 1
ATOM 1459 N N . THR B 1 40 ? -6.969 11.906 9.367 1 97 40 THR B N 1
ATOM 1460 C CA . THR B 1 40 ? -8.344 12.391 9.469 1 97 40 THR B CA 1
ATOM 1461 C C . THR B 1 40 ? -8.977 12.508 8.086 1 97 40 THR B C 1
ATOM 1463 O O . THR B 1 40 ? -10.117 12.07 7.883 1 97 40 THR B O 1
ATOM 1466 N N . PHE B 1 41 ? -8.266 13.047 7.16 1 97.69 41 PHE B N 1
ATOM 1467 C CA . PHE B 1 41 ? -8.805 13.219 5.812 1 97.69 41 PHE B CA 1
ATOM 1468 C C . PHE B 1 41 ? -9.156 11.875 5.195 1 97.69 41 PHE B C 1
ATOM 1470 O O . PHE B 1 41 ? -10.258 11.695 4.668 1 97.69 41 PHE B O 1
ATOM 1477 N N . VAL B 1 42 ? -8.258 10.906 5.254 1 97.94 42 VAL B N 1
ATOM 1478 C CA . VAL B 1 42 ? -8.5 9.633 4.586 1 97.94 42 VAL B CA 1
ATOM 1479 C C . VAL B 1 42 ? -9.609 8.875 5.301 1 97.94 42 VAL B C 1
ATOM 1481 O O . VAL B 1 42 ? -10.375 8.141 4.672 1 97.94 42 VAL B O 1
ATOM 1484 N N . SER B 1 43 ? -9.75 9.062 6.594 1 96.88 43 SER B N 1
ATOM 1485 C CA . SER B 1 43 ? -10.812 8.406 7.344 1 96.88 43 SER B CA 1
ATOM 1486 C C . SER B 1 43 ? -12.188 8.875 6.875 1 96.88 43 SER B C 1
ATOM 1488 O O . SER B 1 43 ? -13.109 8.062 6.75 1 96.88 43 SER B O 1
ATOM 1490 N N . VAL B 1 44 ? -12.266 10.078 6.602 1 96.44 44 VAL B N 1
ATOM 1491 C CA . VAL B 1 44 ? -13.539 10.625 6.137 1 96.44 44 VAL B CA 1
ATOM 1492 C C . VAL B 1 44 ? -13.734 10.297 4.66 1 96.44 44 VAL B C 1
ATOM 1494 O O . VAL B 1 44 ? -14.867 10.047 4.223 1 96.44 44 VAL B O 1
ATOM 1497 N N . MET B 1 45 ? -12.75 10.258 3.938 1 95.56 45 MET B N 1
ATOM 1498 C CA . MET B 1 45 ? -12.781 9.977 2.504 1 95.56 45 MET B CA 1
ATOM 1499 C C . MET B 1 45 ? -13.391 8.609 2.23 1 95.56 45 MET B C 1
ATOM 1501 O O . MET B 1 45 ? -14.188 8.453 1.299 1 95.56 45 MET B O 1
ATOM 1505 N N . VAL B 1 46 ? -13.031 7.633 2.977 1 94.75 46 VAL B N 1
ATOM 1506 C CA . VAL B 1 46 ? -13.477 6.262 2.758 1 94.75 46 VAL B CA 1
ATOM 1507 C C . VAL B 1 46 ? -14.992 6.18 2.943 1 94.75 46 VAL B C 1
ATOM 1509 O O . VAL B 1 46 ? -15.648 5.332 2.336 1 94.75 46 VAL B O 1
ATOM 1512 N N . GLU B 1 47 ? -15.508 7.07 3.736 1 91.69 47 GLU B N 1
ATOM 1513 C CA . GLU B 1 47 ? -16.938 7.055 4.031 1 91.69 47 GLU B CA 1
ATOM 1514 C C . GLU B 1 47 ? -17.703 8.008 3.119 1 91.69 47 GLU B C 1
ATOM 1516 O O . GLU B 1 47 ? -18.922 8.109 3.199 1 91.69 47 GLU B O 1
ATOM 1521 N N . CYS B 1 48 ? -17.016 8.711 2.338 1 91.62 48 CYS B N 1
ATOM 1522 C CA . CYS B 1 48 ? -17.625 9.734 1.483 1 91.62 48 CYS B CA 1
ATOM 1523 C C . CYS B 1 48 ? -17.922 9.172 0.097 1 91.62 48 CYS B C 1
ATOM 1525 O O . CYS B 1 48 ? -17 8.789 -0.632 1 91.62 48 CYS B O 1
ATOM 1527 N N . GLU B 1 49 ? -19.094 9.234 -0.316 1 85.88 49 GLU B N 1
ATOM 1528 C CA . GLU B 1 49 ? -19.469 8.719 -1.628 1 85.88 49 GLU B CA 1
ATOM 1529 C C . GLU B 1 49 ? -19.734 9.859 -2.611 1 85.88 49 GLU B C 1
ATOM 1531 O O . GLU B 1 49 ? -19.859 9.625 -3.814 1 85.88 49 GLU B O 1
ATOM 1536 N N . ASP B 1 50 ? -19.781 11.078 -2.109 1 89.38 50 ASP B N 1
ATOM 1537 C CA . ASP B 1 50 ? -20.016 12.25 -2.955 1 89.38 50 ASP B CA 1
ATOM 1538 C C . ASP B 1 50 ? -18.734 12.688 -3.648 1 89.38 50 ASP B C 1
ATOM 1540 O O . ASP B 1 50 ? -17.734 12.984 -2.988 1 89.38 50 ASP B O 1
ATOM 1544 N N . GLU B 1 51 ? -18.844 12.805 -4.879 1 88.12 51 GLU B N 1
ATOM 1545 C CA . GLU B 1 51 ? -17.656 13.07 -5.68 1 88.12 51 GLU B CA 1
ATOM 1546 C C . GLU B 1 51 ? -17.125 14.469 -5.422 1 88.12 51 GLU B C 1
ATOM 1548 O O . GLU B 1 51 ? -15.906 14.688 -5.422 1 88.12 51 GLU B O 1
ATOM 1553 N N . TYR B 1 52 ? -18.047 15.438 -5.375 1 92 52 TYR B N 1
ATOM 1554 C CA . TYR B 1 52 ? -17.625 16.797 -5.109 1 92 52 TYR B CA 1
ATOM 1555 C C . TYR B 1 52 ? -16.812 16.875 -3.822 1 92 52 TYR B C 1
ATOM 1557 O O . TYR B 1 52 ? -15.711 17.438 -3.807 1 92 52 TYR B O 1
ATOM 1565 N N . TYR B 1 53 ? -17.281 16.25 -2.768 1 93.44 53 TYR B N 1
ATOM 1566 C CA . TYR B 1 53 ? -16.609 16.281 -1.468 1 93.44 53 TYR B CA 1
ATOM 1567 C C . TYR B 1 53 ? -15.336 15.453 -1.495 1 93.44 53 TYR B C 1
ATOM 1569 O O . TYR B 1 53 ? -14.336 15.828 -0.867 1 93.44 53 TYR B O 1
ATOM 1577 N N . ARG B 1 54 ? -15.297 14.391 -2.221 1 94.25 54 ARG B N 1
ATOM 1578 C CA . ARG B 1 54 ? -14.078 13.594 -2.344 1 94.25 54 ARG B CA 1
ATOM 1579 C C . ARG B 1 54 ? -12.969 14.398 -3.012 1 94.25 54 ARG B C 1
ATOM 1581 O O . ARG B 1 54 ? -11.812 14.328 -2.592 1 94.25 54 ARG B O 1
ATOM 1588 N N . GLN B 1 55 ? -13.391 15.164 -3.979 1 95.88 55 GLN B N 1
ATOM 1589 C CA . GLN B 1 55 ? -12.422 16 -4.672 1 95.88 55 GLN B CA 1
ATOM 1590 C C . GLN B 1 55 ? -11.82 17.047 -3.73 1 95.88 55 GLN B C 1
ATOM 1592 O O . GLN B 1 55 ? -10.617 17.312 -3.77 1 95.88 55 GLN B O 1
ATOM 1597 N N . ALA B 1 56 ? -12.672 17.609 -2.967 1 96.62 56 ALA B N 1
ATOM 1598 C CA . ALA B 1 56 ? -12.203 18.594 -1.991 1 96.62 56 ALA B CA 1
ATOM 1599 C C . ALA B 1 56 ? -11.266 17.938 -0.972 1 96.62 56 ALA B C 1
ATOM 1601 O O . ALA B 1 56 ? -10.234 18.516 -0.616 1 96.62 56 ALA B O 1
ATOM 1602 N N . LEU B 1 57 ? -11.57 16.734 -0.582 1 97.5 57 LEU B N 1
ATOM 1603 C CA . LEU B 1 57 ? -10.75 16.016 0.385 1 97.5 57 LEU B CA 1
ATOM 1604 C C . LEU B 1 57 ? -9.406 15.625 -0.218 1 97.5 57 LEU B C 1
ATOM 1606 O O . LEU B 1 57 ? -8.375 15.695 0.458 1 97.5 57 LEU B O 1
ATOM 1610 N N . TYR B 1 58 ? -9.391 15.227 -1.464 1 97.81 58 TYR B N 1
ATOM 1611 C CA . TYR B 1 58 ? -8.125 14.961 -2.139 1 97.81 58 TYR B CA 1
ATOM 1612 C C . TYR B 1 58 ? -7.227 16.188 -2.133 1 97.81 58 TYR B C 1
ATOM 1614 O O . TYR B 1 58 ? -6.023 16.094 -1.886 1 97.81 58 TYR B O 1
ATOM 1622 N N . GLY B 1 59 ? -7.812 17.312 -2.416 1 97.31 59 GLY B N 1
ATOM 1623 C CA . GLY B 1 59 ? -7.055 18.562 -2.395 1 97.31 59 GLY B CA 1
ATOM 1624 C C . GLY B 1 59 ? -6.438 18.859 -1.042 1 97.31 59 GLY B C 1
ATOM 1625 O O . GLY B 1 59 ? -5.258 19.203 -0.956 1 97.31 59 GLY B O 1
ATOM 1626 N N . ARG B 1 60 ? -7.254 18.734 -0.024 1 97.19 60 ARG B N 1
ATOM 1627 C CA . ARG B 1 60 ? -6.773 18.984 1.332 1 97.19 60 ARG B CA 1
ATOM 1628 C C . ARG B 1 60 ? -5.684 17.984 1.713 1 97.19 60 ARG B C 1
ATOM 1630 O O . ARG B 1 60 ? -4.668 18.359 2.301 1 97.19 60 ARG B O 1
ATOM 1637 N N . LEU B 1 61 ? -5.871 16.781 1.34 1 98.12 61 LEU B N 1
ATOM 1638 C CA . LEU B 1 61 ? -4.879 15.75 1.644 1 98.12 61 LEU B CA 1
ATOM 1639 C C . LEU B 1 61 ? -3.574 16.016 0.901 1 98.12 61 LEU B C 1
ATOM 1641 O O . LEU B 1 61 ? -2.492 15.922 1.483 1 98.12 61 LEU B O 1
ATOM 1645 N N . ALA B 1 62 ? -3.701 16.328 -0.375 1 97.69 62 ALA B N 1
ATOM 1646 C CA . ALA B 1 62 ? -2.506 16.625 -1.16 1 97.69 62 ALA B CA 1
ATOM 1647 C C . ALA B 1 62 ? -1.691 17.734 -0.517 1 97.69 62 ALA B C 1
ATOM 1649 O O . ALA B 1 62 ? -0.466 17.641 -0.416 1 97.69 62 ALA B O 1
ATOM 1650 N N . HIS B 1 63 ? -2.354 18.734 -0.088 1 96.31 63 HIS B N 1
ATOM 1651 C CA . HIS B 1 63 ? -1.695 19.859 0.585 1 96.31 63 HIS B CA 1
ATOM 1652 C C . HIS B 1 63 ? -1.065 19.406 1.9 1 96.31 63 HIS B C 1
ATOM 1654 O O . HIS B 1 63 ? 0.089 19.734 2.184 1 96.31 63 HIS B O 1
ATOM 1660 N N . ALA B 1 64 ? -1.771 18.672 2.682 1 97.31 64 ALA B N 1
ATOM 1661 C CA . ALA B 1 64 ? -1.273 18.203 3.973 1 97.31 64 ALA B CA 1
ATOM 1662 C C . ALA B 1 64 ? -0.054 17.312 3.795 1 97.31 64 ALA B C 1
ATOM 1664 O O . ALA B 1 64 ? 0.896 17.375 4.578 1 97.31 64 ALA B O 1
ATOM 1665 N N . LEU B 1 65 ? -0.039 16.484 2.768 1 97.81 65 LEU B N 1
ATOM 1666 C CA . LEU B 1 65 ? 1.097 15.609 2.492 1 97.81 65 LEU B CA 1
ATOM 1667 C C . LEU B 1 65 ? 2.324 16.422 2.094 1 97.81 65 LEU B C 1
ATOM 1669 O O . LEU B 1 65 ? 3.449 16.078 2.457 1 97.81 65 LEU B O 1
ATOM 1673 N N . THR B 1 66 ? 2.049 17.453 1.394 1 96.25 66 THR B N 1
ATOM 1674 C CA . THR B 1 66 ? 3.139 18.344 1.019 1 96.25 66 THR B CA 1
ATOM 1675 C C . THR B 1 66 ? 3.76 18.984 2.254 1 96.25 66 THR B C 1
ATOM 1677 O O . THR B 1 66 ? 4.984 19.031 2.387 1 96.25 66 THR B O 1
ATOM 1680 N N . VAL B 1 67 ? 2.971 19.453 3.127 1 96 67 VAL B N 1
ATOM 1681 C CA . VAL B 1 67 ? 3.441 20.062 4.371 1 96 67 VAL B CA 1
ATOM 1682 C C . VAL B 1 67 ? 4.168 19 5.207 1 96 67 VAL B C 1
ATOM 1684 O O . VAL B 1 67 ? 5.234 19.281 5.77 1 96 67 VAL B O 1
ATOM 1687 N N . LEU B 1 68 ? 3.582 17.859 5.262 1 96.62 68 LEU B N 1
ATOM 1688 C CA . LEU B 1 68 ? 4.188 16.766 6.02 1 96.62 68 LEU B CA 1
ATOM 1689 C C . LEU B 1 68 ? 5.59 16.453 5.508 1 96.62 68 LEU B C 1
ATOM 1691 O O . LEU B 1 68 ? 6.516 16.266 6.301 1 96.62 68 LEU B O 1
ATOM 1695 N N . ARG B 1 69 ? 5.75 16.453 4.215 1 95.44 69 ARG B N 1
ATOM 1696 C CA . ARG B 1 69 ? 7.062 16.219 3.615 1 95.44 69 ARG B CA 1
ATOM 1697 C C . ARG B 1 69 ? 8.07 17.266 4.082 1 95.44 69 ARG B C 1
ATOM 1699 O O . ARG B 1 69 ? 9.219 16.938 4.379 1 95.44 69 ARG B O 1
ATOM 1706 N N . GLN B 1 70 ? 7.633 18.453 4.152 1 94.25 70 GLN B N 1
ATOM 1707 C CA . GLN B 1 70 ? 8.5 19.531 4.613 1 94.25 70 GLN B CA 1
ATOM 1708 C C . GLN B 1 70 ? 8.875 19.359 6.078 1 94.25 70 GLN B C 1
ATOM 1710 O O . GLN B 1 70 ? 10.031 19.578 6.461 1 94.25 70 GLN B O 1
ATOM 1715 N N . ARG B 1 71 ? 7.934 18.906 6.867 1 93.31 71 ARG B N 1
ATOM 1716 C CA . ARG B 1 71 ? 8.18 18.719 8.289 1 93.31 71 ARG B CA 1
ATOM 1717 C C . ARG B 1 71 ? 9.141 17.547 8.539 1 93.31 71 ARG B C 1
ATOM 1719 O O . ARG B 1 71 ? 9.891 17.562 9.508 1 93.31 71 ARG B O 1
ATOM 1726 N N . CYS B 1 72 ? 9.117 16.578 7.66 1 91.88 72 CYS B N 1
ATOM 1727 C CA . CYS B 1 72 ? 9.961 15.398 7.809 1 91.88 72 CYS B CA 1
ATOM 1728 C C . CYS B 1 72 ? 11.43 15.75 7.625 1 91.88 72 CYS B C 1
ATOM 1730 O O . CYS B 1 72 ? 12.312 15.062 8.148 1 91.88 72 CYS B O 1
ATOM 1732 N N . VAL B 1 73 ? 11.742 16.812 6.945 1 91.44 73 VAL B N 1
ATOM 1733 C CA . VAL B 1 73 ? 13.133 17.125 6.641 1 91.44 73 VAL B CA 1
ATOM 1734 C C . VAL B 1 73 ? 13.617 18.25 7.539 1 91.44 73 VAL B C 1
ATOM 1736 O O . VAL B 1 73 ? 14.797 18.625 7.5 1 91.44 73 VAL B O 1
ATOM 1739 N N . GLU B 1 74 ? 12.734 18.844 8.305 1 90.75 74 GLU B N 1
ATOM 1740 C CA . GLU B 1 74 ? 13.078 19.906 9.258 1 90.75 74 GLU B CA 1
ATOM 1741 C C . GLU B 1 74 ? 13.555 19.328 10.586 1 90.75 74 GLU B C 1
ATOM 1743 O O . GLU B 1 74 ? 13.266 18.156 10.898 1 90.75 74 GLU B O 1
ATOM 1748 N N . ASP B 1 75 ? 14.242 20.297 11.352 1 88.5 75 ASP B N 1
ATOM 1749 C CA . ASP B 1 75 ? 14.625 19.906 12.711 1 88.5 75 ASP B CA 1
ATOM 1750 C C . ASP B 1 75 ? 13.391 19.703 13.594 1 88.5 75 ASP B C 1
ATOM 1752 O O . ASP B 1 75 ? 12.484 20.531 13.594 1 88.5 75 ASP B O 1
ATOM 1756 N N . LEU B 1 76 ? 13.391 18.547 14.273 1 89.56 76 LEU B N 1
ATOM 1757 C CA . LEU B 1 76 ? 12.266 18.25 15.156 1 89.56 76 LEU B CA 1
ATOM 1758 C C . LEU B 1 76 ? 12.312 19.125 16.406 1 89.56 76 LEU B C 1
ATOM 1760 O O . LEU B 1 76 ? 13.367 19.25 17.031 1 89.56 76 LEU B O 1
ATOM 1764 N N . PRO B 1 77 ? 11.211 19.766 16.719 1 88.31 77 PRO B N 1
ATOM 1765 C CA . PRO B 1 77 ? 11.195 20.438 18.016 1 88.31 77 PRO B CA 1
ATOM 1766 C C . PRO B 1 77 ? 11.445 19.5 19.188 1 88.31 77 PRO B C 1
ATOM 1768 O O . PRO B 1 77 ? 11.281 18.281 19.047 1 88.31 77 PRO B O 1
ATOM 1771 N N . GLU B 1 78 ? 11.805 20.047 20.344 1 88.81 78 GLU B N 1
ATOM 1772 C CA . GLU B 1 78 ? 12.195 19.266 21.516 1 88.81 78 GLU B CA 1
ATOM 1773 C C . GLU B 1 78 ? 11.062 18.359 22 1 88.81 78 GLU B C 1
ATOM 1775 O O . GLU B 1 78 ? 11.305 17.219 22.391 1 88.81 78 GLU B O 1
ATOM 1780 N N . TRP B 1 79 ? 9.953 18.891 22 1 89.75 79 TRP B N 1
ATOM 1781 C CA . TRP B 1 79 ? 8.82 18.125 22.516 1 89.75 79 TRP B CA 1
ATOM 1782 C C . TRP B 1 79 ? 8.539 16.906 21.656 1 89.75 79 TRP B C 1
ATOM 1784 O O . TRP B 1 79 ? 8.133 15.859 22.156 1 89.75 79 TRP B O 1
ATOM 1794 N N . ILE B 1 80 ? 8.734 16.938 20.375 1 89 80 ILE B N 1
ATOM 1795 C CA . ILE B 1 80 ? 8.562 15.812 19.469 1 89 80 ILE B CA 1
ATOM 1796 C C . ILE B 1 80 ? 9.68 14.797 19.688 1 89 80 ILE B C 1
ATOM 1798 O O . ILE B 1 80 ? 9.43 13.586 19.734 1 89 80 ILE B O 1
ATOM 1802 N N . VAL B 1 81 ? 10.867 15.32 19.875 1 90.06 81 VAL B N 1
ATOM 1803 C CA . VAL B 1 81 ? 11.992 14.438 20.172 1 90.06 81 VAL B CA 1
ATOM 1804 C C . VAL B 1 81 ? 11.703 13.617 21.422 1 90.06 81 VAL B C 1
ATOM 1806 O O . VAL B 1 81 ? 11.914 12.398 21.438 1 90.06 81 VAL B O 1
ATOM 1809 N N . ARG B 1 82 ? 11.227 14.258 22.422 1 89.56 82 ARG B N 1
ATOM 1810 C CA . ARG B 1 82 ? 10.891 13.57 23.672 1 89.56 82 ARG B CA 1
ATOM 1811 C C . ARG B 1 82 ? 9.828 12.5 23.438 1 89.56 82 ARG B C 1
ATOM 1813 O O . ARG B 1 82 ? 9.914 11.398 23.984 1 89.56 82 ARG B O 1
ATOM 1820 N N . GLN B 1 83 ? 8.906 12.82 22.531 1 87.19 83 GLN B N 1
ATOM 1821 C CA . GLN B 1 83 ? 7.832 11.883 22.234 1 87.19 83 GLN B CA 1
ATOM 1822 C C . GLN B 1 83 ? 8.359 10.672 21.453 1 87.19 83 GLN B C 1
ATOM 1824 O O . GLN B 1 83 ? 7.832 9.562 21.594 1 87.19 83 GLN B O 1
ATOM 1829 N N . LEU B 1 84 ? 9.391 10.812 20.688 1 89.62 84 LEU B N 1
ATOM 1830 C CA . LEU B 1 84 ? 9.898 9.766 19.797 1 89.62 84 LEU B CA 1
ATOM 1831 C C . LEU B 1 84 ? 11.094 9.055 20.422 1 89.62 84 LEU B C 1
ATOM 1833 O O . LEU B 1 84 ? 11.734 8.219 19.781 1 89.62 84 LEU B O 1
ATOM 1837 N N . THR B 1 85 ? 11.453 9.352 21.672 1 89.5 85 THR B N 1
ATOM 1838 C CA . THR B 1 85 ? 12.586 8.734 22.344 1 89.5 85 THR B CA 1
ATOM 1839 C C . THR B 1 85 ? 12.156 7.48 23.094 1 89.5 85 THR B C 1
ATOM 1841 O O . THR B 1 85 ? 11.094 7.457 23.719 1 89.5 85 THR B O 1
ATOM 1844 N N . THR B 1 86 ? 12.875 6.445 22.906 1 87.19 86 THR B N 1
ATOM 1845 C CA . THR B 1 86 ? 12.602 5.18 23.594 1 87.19 86 THR B CA 1
ATOM 1846 C C . THR B 1 86 ? 13.891 4.551 24.094 1 87.19 86 THR B C 1
ATOM 1848 O O . THR B 1 86 ? 14.984 4.961 23.703 1 87.19 86 THR B O 1
ATOM 1851 N N . GLU B 1 87 ? 13.633 3.734 25.141 1 84.5 87 GLU B N 1
ATOM 1852 C CA . GLU B 1 87 ? 14.797 3.049 25.703 1 84.5 87 GLU B CA 1
ATOM 1853 C C . GLU B 1 87 ? 15.273 1.934 24.766 1 84.5 87 GLU B C 1
ATOM 1855 O O . GLU B 1 87 ? 16.469 1.646 24.703 1 84.5 87 GLU B O 1
ATOM 1860 N N . THR B 1 88 ? 14.367 1.242 24.109 1 79.06 88 THR B N 1
ATOM 1861 C CA . THR B 1 88 ? 14.68 0.178 23.156 1 79.06 88 THR B CA 1
ATOM 1862 C C . THR B 1 88 ? 13.891 0.364 21.859 1 79.06 88 THR B C 1
ATOM 1864 O O . THR B 1 88 ? 12.758 0.851 21.875 1 79.06 88 THR B O 1
ATOM 1867 N N . VAL B 1 89 ? 14.641 0.131 20.828 1 69.88 89 VAL B N 1
ATOM 1868 C CA . VAL B 1 89 ? 13.969 0.254 19.547 1 69.88 89 VAL B CA 1
ATOM 1869 C C . VAL B 1 89 ? 13.008 -0.917 19.344 1 69.88 89 VAL B C 1
ATOM 1871 O O . VAL B 1 89 ? 13.398 -2.078 19.469 1 69.88 89 VAL B O 1
ATOM 1874 N N . PRO B 1 90 ? 11.844 -0.439 19.156 1 70.81 90 PRO B N 1
ATOM 1875 C CA . PRO B 1 90 ? 10.883 -1.523 18.922 1 70.81 90 PRO B CA 1
ATOM 1876 C C . PRO B 1 90 ? 11.242 -2.377 17.719 1 70.81 90 PRO B C 1
ATOM 1878 O O . PRO B 1 90 ? 11.859 -1.883 16.766 1 70.81 90 PRO B O 1
ATOM 1881 N N . LEU B 1 91 ? 11.258 -3.611 17.781 1 66.62 91 LEU B N 1
ATOM 1882 C CA . LEU B 1 91 ? 11.383 -4.5 16.641 1 66.62 91 LEU B CA 1
ATOM 1883 C C . LEU B 1 91 ? 10.32 -4.188 15.586 1 66.62 91 LEU B C 1
ATOM 1885 O O . LEU B 1 91 ? 9.141 -4.039 15.914 1 66.62 91 LEU B O 1
ATOM 1889 N N . SER B 1 92 ? 10.828 -3.578 14.562 1 63.25 92 SER B N 1
ATOM 1890 C CA . SER B 1 92 ? 9.867 -3.305 13.5 1 63.25 92 SER B CA 1
ATOM 1891 C C . SER B 1 92 ? 9.289 -4.598 12.93 1 63.25 92 SER B C 1
ATOM 1893 O O . SER B 1 92 ? 10.023 -5.555 12.68 1 63.25 92 SER B O 1
ATOM 1895 N N . SER B 1 93 ? 7.941 -4.551 12.852 1 64.44 93 SER B N 1
ATOM 1896 C CA . SER B 1 93 ? 7.27 -5.742 12.336 1 64.44 93 SER B CA 1
ATOM 1897 C C . SER B 1 93 ? 6.914 -5.582 10.859 1 64.44 93 SER B C 1
ATOM 1899 O O . SER B 1 93 ? 6.488 -6.539 10.211 1 64.44 93 SER B O 1
ATOM 1901 N N . VAL B 1 94 ? 7.121 -4.414 10.344 1 71.94 94 VAL B N 1
ATOM 1902 C CA . VAL B 1 94 ? 6.789 -4.262 8.93 1 71.94 94 VAL B CA 1
ATOM 1903 C C . VAL B 1 94 ? 8.016 -4.555 8.07 1 71.94 94 VAL B C 1
ATOM 1905 O O . VAL B 1 94 ? 9.148 -4.293 8.492 1 71.94 94 VAL B O 1
ATOM 1908 N N . PRO B 1 95 ? 7.762 -5.125 6.836 1 77.06 95 PRO B N 1
ATOM 1909 C CA . PRO B 1 95 ? 8.898 -5.352 5.938 1 77.06 95 PRO B CA 1
ATOM 1910 C C . PRO B 1 95 ? 9.727 -4.09 5.711 1 77.06 95 PRO B C 1
ATOM 1912 O O . PRO B 1 95 ? 9.211 -2.977 5.836 1 77.06 95 PRO B O 1
ATOM 1915 N N . GLU B 1 96 ? 10.977 -4.281 5.434 1 78 96 GLU B N 1
ATOM 1916 C CA . GLU B 1 96 ? 11.938 -3.197 5.297 1 78 96 GLU B CA 1
ATOM 1917 C C . GLU B 1 96 ? 11.461 -2.148 4.301 1 78 96 GLU B C 1
ATOM 1919 O O . GLU B 1 96 ? 11.594 -0.946 4.539 1 78 96 GLU B O 1
ATOM 1924 N N . CYS B 1 97 ? 10.867 -2.588 3.227 1 78.44 97 CYS B N 1
ATOM 1925 C CA . CYS B 1 97 ? 10.43 -1.679 2.174 1 78.44 97 CYS B CA 1
ATOM 1926 C C . CYS B 1 97 ? 9.297 -0.777 2.664 1 78.44 97 CYS B C 1
ATOM 1928 O O . CYS B 1 97 ? 9.102 0.321 2.139 1 78.44 97 CYS B O 1
ATOM 1930 N N . TRP B 1 98 ? 8.695 -1.147 3.691 1 84.31 98 TRP B N 1
ATOM 1931 C CA . TRP B 1 98 ? 7.566 -0.389 4.219 1 84.31 98 TRP B CA 1
ATOM 1932 C C . TRP B 1 98 ? 7.98 0.425 5.441 1 84.31 98 TRP B C 1
ATOM 1934 O O . TRP B 1 98 ? 7.148 1.101 6.055 1 84.31 98 TRP B O 1
ATOM 1944 N N . GLN B 1 99 ? 9.266 0.374 5.754 1 80.75 99 GLN B N 1
ATOM 1945 C CA . GLN B 1 99 ? 9.75 1.108 6.918 1 80.75 99 GLN B CA 1
ATOM 1946 C C . GLN B 1 99 ? 10.25 2.494 6.523 1 80.75 99 GLN B C 1
ATOM 1948 O O . GLN B 1 99 ? 10.477 3.35 7.383 1 80.75 99 GLN B O 1
ATOM 1953 N N . ASP B 1 100 ? 10.359 2.756 5.293 1 88.75 100 ASP B N 1
ATOM 1954 C CA . ASP B 1 100 ? 10.82 4.055 4.809 1 88.75 100 ASP B CA 1
ATOM 1955 C C . ASP B 1 100 ? 9.656 5.016 4.617 1 88.75 100 ASP B C 1
ATOM 1957 O O . ASP B 1 100 ? 8.883 4.883 3.66 1 88.75 100 ASP B O 1
ATOM 1961 N N . SER B 1 101 ? 9.625 5.98 5.531 1 91.75 101 SER B N 1
ATOM 1962 C CA . SER B 1 101 ? 8.531 6.941 5.496 1 91.75 101 SER B CA 1
ATOM 1963 C C . SER B 1 101 ? 8.586 7.793 4.23 1 91.75 101 SER B C 1
ATOM 1965 O O . SER B 1 101 ? 7.547 8.227 3.723 1 91.75 101 SER B O 1
ATOM 1967 N N . GLU B 1 102 ? 9.734 8.016 3.648 1 93.44 102 GLU B N 1
ATOM 1968 C CA . GLU B 1 102 ? 9.859 8.82 2.436 1 93.44 102 GLU B CA 1
ATOM 1969 C C . GLU B 1 102 ? 9.18 8.141 1.252 1 93.44 102 GLU B C 1
ATOM 1971 O O . GLU B 1 102 ? 8.461 8.797 0.489 1 93.44 102 GLU B O 1
ATOM 1976 N N . PHE B 1 103 ? 9.414 6.855 1.144 1 94.06 103 PHE B N 1
ATOM 1977 C CA . PHE B 1 103 ? 8.75 6.117 0.077 1 94.06 103 PHE B CA 1
ATOM 1978 C C . PHE B 1 103 ? 7.234 6.133 0.269 1 94.06 103 PHE B C 1
ATOM 1980 O O . PHE B 1 103 ? 6.484 6.34 -0.687 1 94.06 103 PHE B O 1
ATOM 1987 N N . MET B 1 104 ? 6.82 5.965 1.479 1 95.81 104 MET B N 1
ATOM 1988 C CA . MET B 1 104 ? 5.391 5.938 1.766 1 95.81 104 MET B CA 1
ATOM 1989 C C . MET B 1 104 ? 4.75 7.289 1.458 1 95.81 104 MET B C 1
ATOM 1991 O O . MET B 1 104 ? 3.623 7.344 0.957 1 95.81 104 MET B O 1
ATOM 1995 N N . LEU B 1 105 ? 5.461 8.367 1.712 1 96.94 105 LEU B N 1
ATOM 1996 C CA . LEU B 1 105 ? 4.98 9.711 1.385 1 96.94 105 LEU B CA 1
ATOM 1997 C C . LEU B 1 105 ? 4.844 9.883 -0.124 1 96.94 105 LEU B C 1
ATOM 1999 O O . LEU B 1 105 ? 3.834 10.398 -0.604 1 96.94 105 LEU B O 1
ATOM 2003 N N . ASP B 1 106 ? 5.84 9.43 -0.87 1 96.69 106 ASP B N 1
ATOM 2004 C CA . ASP B 1 106 ? 5.777 9.484 -2.328 1 96.69 106 ASP B CA 1
ATOM 2005 C C . ASP B 1 106 ? 4.582 8.695 -2.857 1 96.69 106 ASP B C 1
ATOM 2007 O O . ASP B 1 106 ? 3.867 9.164 -3.744 1 96.69 106 ASP B O 1
ATOM 2011 N N . TYR B 1 107 ? 4.414 7.508 -2.297 1 97.88 107 TYR B N 1
ATOM 2012 C CA . TYR B 1 107 ? 3.307 6.648 -2.703 1 97.88 107 TYR B CA 1
ATOM 2013 C C . TYR B 1 107 ? 1.967 7.324 -2.436 1 97.88 107 TYR B C 1
ATOM 2015 O O . TYR B 1 107 ? 1.109 7.391 -3.318 1 97.88 107 TYR B O 1
ATOM 2023 N N . ALA B 1 108 ? 1.81 7.805 -1.223 1 98.44 108 ALA B N 1
ATOM 2024 C CA . ALA B 1 108 ? 0.549 8.438 -0.835 1 98.44 108 ALA B CA 1
ATOM 2025 C C . ALA B 1 108 ? 0.251 9.648 -1.708 1 98.44 108 ALA B C 1
ATOM 2027 O O . ALA B 1 108 ? -0.894 9.867 -2.113 1 98.44 108 ALA B O 1
ATOM 2028 N N . GLN B 1 109 ? 1.254 10.453 -2.021 1 98.06 109 GLN B N 1
ATOM 2029 C CA . GLN B 1 109 ? 1.076 11.617 -2.881 1 98.06 109 GLN B CA 1
ATOM 2030 C C . GLN B 1 109 ? 0.674 11.203 -4.293 1 98.06 109 GLN B C 1
ATOM 2032 O O . GLN B 1 109 ? -0.271 11.75 -4.859 1 98.06 109 GLN B O 1
ATOM 2037 N N . ALA B 1 110 ? 1.372 10.281 -4.82 1 98 110 ALA B N 1
ATOM 2038 C CA . ALA B 1 110 ? 1.079 9.812 -6.172 1 98 110 ALA B CA 1
ATOM 2039 C C . ALA B 1 110 ? -0.33 9.234 -6.258 1 98 110 ALA B C 1
ATOM 2041 O O . ALA B 1 110 ? -1.059 9.492 -7.219 1 98 110 ALA B O 1
ATOM 2042 N N . LEU B 1 111 ? -0.694 8.453 -5.273 1 98.25 111 LEU B N 1
ATOM 2043 C CA . LEU B 1 111 ? -2.014 7.828 -5.254 1 98.25 111 LEU B CA 1
ATOM 2044 C C . LEU B 1 111 ? -3.107 8.883 -5.121 1 98.25 111 LEU B C 1
ATOM 2046 O O . LEU B 1 111 ? -4.137 8.805 -5.797 1 98.25 111 LEU B O 1
ATOM 2050 N N . THR B 1 112 ? -2.881 9.867 -4.277 1 98.19 112 THR B N 1
ATOM 2051 C CA . THR B 1 112 ? -3.818 10.977 -4.121 1 98.19 112 THR B CA 1
ATOM 2052 C C . THR B 1 112 ? -4.016 11.711 -5.445 1 98.19 112 THR B C 1
ATOM 2054 O O . THR B 1 112 ? -5.148 11.992 -5.84 1 98.19 112 THR B O 1
ATOM 2057 N N . LEU B 1 113 ? -2.959 11.922 -6.117 1 97 113 LEU B N 1
ATOM 2058 C CA . LEU B 1 113 ? -3.039 12.625 -7.391 1 97 113 LEU B CA 1
ATOM 2059 C C . LEU B 1 113 ? -3.756 11.781 -8.438 1 97 113 LEU B C 1
ATOM 2061 O O . LEU B 1 113 ? -4.562 12.297 -9.211 1 97 113 LEU B O 1
ATOM 2065 N N . ALA B 1 114 ? -3.434 10.555 -8.477 1 96.12 114 ALA B N 1
ATOM 2066 C CA . ALA B 1 114 ? -4.105 9.656 -9.414 1 96.12 114 ALA B CA 1
ATOM 2067 C C . ALA B 1 114 ? -5.613 9.648 -9.18 1 96.12 114 ALA B C 1
ATOM 2069 O O . ALA B 1 114 ? -6.398 9.703 -10.125 1 96.12 114 ALA B O 1
ATOM 2070 N N . LEU B 1 115 ? -6.035 9.594 -7.98 1 96.56 115 LEU B N 1
ATOM 2071 C CA . LEU B 1 115 ? -7.445 9.562 -7.609 1 96.56 115 LEU B CA 1
ATOM 2072 C C . LEU B 1 115 ? -8.133 10.875 -7.953 1 96.56 115 LEU B C 1
ATOM 2074 O O . LEU B 1 115 ? -9.281 10.883 -8.398 1 96.56 115 LEU B O 1
ATOM 2078 N N . SER B 1 116 ? -7.426 11.953 -7.754 1 95.81 116 SER B N 1
ATOM 2079 C CA . SER B 1 116 ? -7.996 13.273 -8.008 1 95.81 116 SER B CA 1
ATOM 2080 C C . SER B 1 116 ? -8.219 13.5 -9.5 1 95.81 116 SER B C 1
ATOM 2082 O O . SER B 1 116 ? -9.016 14.359 -9.891 1 95.81 116 SER B O 1
ATOM 2084 N N . GLY B 1 117 ? -7.516 12.734 -10.344 1 93 117 GLY B N 1
ATOM 2085 C CA . GLY B 1 117 ? -7.637 12.891 -11.789 1 93 117 GLY B CA 1
ATOM 2086 C C . GLY B 1 117 ? -8.961 12.398 -12.328 1 93 117 GLY B C 1
ATOM 2087 O O . GLY B 1 117 ? -9.352 12.75 -13.445 1 93 117 GLY B O 1
ATOM 2088 N N . ASN B 1 118 ? -9.664 11.617 -11.641 1 89.94 118 ASN B N 1
ATOM 2089 C CA . ASN B 1 118 ? -11.008 11.141 -11.969 1 89.94 118 ASN B CA 1
ATOM 2090 C C . ASN B 1 118 ? -11.016 10.359 -13.281 1 89.94 118 ASN B C 1
ATOM 2092 O O . ASN B 1 118 ? -11.953 10.484 -14.07 1 89.94 118 ASN B O 1
ATOM 2096 N N . THR B 1 119 ? -10.031 9.672 -13.523 1 90.12 119 THR B N 1
ATOM 2097 C CA . THR B 1 119 ? -9.945 8.898 -14.758 1 90.12 119 THR B CA 1
ATOM 2098 C C . THR B 1 119 ? -10.109 7.41 -14.477 1 90.12 119 THR B C 1
ATOM 2100 O O . THR B 1 119 ? -10.18 6.605 -15.406 1 90.12 119 THR B O 1
ATOM 2103 N N . LEU B 1 120 ? -10.234 7.008 -13.289 1 91.25 120 LEU B N 1
ATOM 2104 C CA . LEU B 1 120 ? -10.312 5.602 -12.914 1 91.25 120 LEU B CA 1
ATOM 2105 C C . LEU B 1 120 ? -11.758 5.125 -12.891 1 91.25 120 LEU B C 1
ATOM 2107 O O . LEU B 1 120 ? -12.672 5.922 -12.672 1 91.25 120 LEU B O 1
ATOM 2111 N N . LEU B 1 121 ? -11.922 3.846 -13.203 1 89.5 121 LEU B N 1
ATOM 2112 C CA . LEU B 1 121 ? -13.234 3.244 -12.992 1 89.5 121 LEU B CA 1
ATOM 2113 C C . LEU B 1 121 ? -13.656 3.344 -11.531 1 89.5 121 LEU B C 1
ATOM 2115 O O . LEU B 1 121 ? -12.82 3.236 -10.633 1 89.5 121 LEU B O 1
ATOM 2119 N N . VAL B 1 122 ? -14.938 3.463 -11.32 1 87.44 122 VAL B N 1
ATOM 2120 C CA . VAL B 1 122 ? -15.5 3.725 -10 1 87.44 122 VAL B CA 1
ATOM 2121 C C . VAL B 1 122 ? -15.086 2.621 -9.031 1 87.44 122 VAL B C 1
ATOM 2123 O O . VAL B 1 122 ? -14.633 2.9 -7.918 1 87.44 122 VAL B O 1
ATOM 2126 N N . ARG B 1 123 ? -15.234 1.375 -9.445 1 89.31 123 ARG B N 1
ATOM 2127 C CA . ARG B 1 123 ? -14.891 0.254 -8.578 1 89.31 123 ARG B CA 1
ATOM 2128 C C . ARG B 1 123 ? -13.406 0.256 -8.242 1 89.31 123 ARG B C 1
ATOM 2130 O O . ARG B 1 123 ? -13.023 -0.002 -7.094 1 89.31 123 ARG B O 1
ATOM 2137 N N . ASN B 1 124 ? -12.633 0.571 -9.172 1 92.94 124 ASN B N 1
ATOM 2138 C CA . ASN B 1 124 ? -11.188 0.637 -8.953 1 92.94 124 ASN B CA 1
ATOM 2139 C C . ASN B 1 124 ? -10.812 1.791 -8.023 1 92.94 124 ASN B C 1
ATOM 2141 O O . ASN B 1 124 ? -9.945 1.645 -7.164 1 92.94 124 ASN B O 1
ATOM 2145 N N . ALA B 1 125 ? -11.5 2.855 -8.211 1 93.69 125 ALA B N 1
ATOM 2146 C CA . ALA B 1 125 ? -11.227 4.027 -7.383 1 93.69 125 ALA B CA 1
ATOM 2147 C C . ALA B 1 125 ? -11.531 3.746 -5.914 1 93.69 125 ALA B C 1
ATOM 2149 O O . ALA B 1 125 ? -10.781 4.164 -5.027 1 93.69 125 ALA B O 1
ATOM 2150 N N . GLN B 1 126 ? -12.602 3.049 -5.648 1 94.06 126 GLN B N 1
ATOM 2151 C CA . GLN B 1 126 ? -12.969 2.734 -4.27 1 94.06 126 GLN B CA 1
ATOM 2152 C C . GLN B 1 126 ? -11.906 1.872 -3.6 1 94.06 126 GLN B C 1
ATOM 2154 O O . GLN B 1 126 ? -11.547 2.107 -2.443 1 94.06 126 GLN B O 1
ATOM 2159 N N . ASP B 1 127 ? -11.453 0.888 -4.281 1 96.44 127 ASP B N 1
ATOM 2160 C CA . ASP B 1 127 ? -10.383 0.055 -3.752 1 96.44 127 ASP B CA 1
ATOM 2161 C C . ASP B 1 127 ? -9.125 0.881 -3.486 1 96.44 127 ASP B C 1
ATOM 2163 O O . ASP B 1 127 ? -8.445 0.68 -2.477 1 96.44 127 ASP B O 1
ATOM 2167 N N . LEU B 1 128 ? -8.859 1.792 -4.363 1 97.88 128 LEU B N 1
ATOM 2168 C CA . LEU B 1 128 ? -7.641 2.584 -4.238 1 97.88 128 LEU B CA 1
ATOM 2169 C C . LEU B 1 128 ? -7.781 3.631 -3.137 1 97.88 128 LEU B C 1
ATOM 2171 O O . LEU B 1 128 ? -6.793 4.012 -2.506 1 97.88 128 LEU B O 1
ATOM 2175 N N . VAL B 1 129 ? -8.977 4.059 -2.836 1 97.5 129 VAL B N 1
ATOM 2176 C CA . VAL B 1 129 ? -9.219 4.887 -1.659 1 97.5 129 VAL B CA 1
ATOM 2177 C C . VAL B 1 129 ? -8.914 4.086 -0.394 1 97.5 129 VAL B C 1
ATOM 2179 O O . VAL B 1 129 ? -8.297 4.602 0.54 1 97.5 129 VAL B O 1
ATOM 2182 N N . GLY B 1 130 ? -9.391 2.902 -0.404 1 97.12 130 GLY B N 1
ATOM 2183 C CA . GLY B 1 130 ? -9.047 2.018 0.698 1 97.12 130 GLY B CA 1
ATOM 2184 C C . GLY B 1 130 ? -7.551 1.831 0.873 1 97.12 130 GLY B C 1
ATOM 2185 O O . GLY B 1 130 ? -7.039 1.887 1.993 1 97.12 130 GLY B O 1
ATOM 2186 N N . LEU B 1 131 ? -6.836 1.616 -0.167 1 97.94 131 LEU B N 1
ATOM 2187 C CA . LEU B 1 131 ? -5.387 1.487 -0.121 1 97.94 131 LEU B CA 1
ATOM 2188 C C . LEU B 1 131 ? -4.742 2.758 0.427 1 97.94 131 LEU B C 1
ATOM 2190 O O . LEU B 1 131 ? -3.84 2.689 1.263 1 97.94 131 LEU B O 1
ATOM 2194 N N . LEU B 1 132 ? -5.188 3.891 -0.11 1 98.44 132 LEU B N 1
ATOM 2195 C CA . LEU B 1 132 ? -4.676 5.168 0.37 1 98.44 132 LEU B CA 1
ATOM 2196 C C . LEU B 1 132 ? -4.891 5.312 1.873 1 98.44 132 LEU B C 1
ATOM 2198 O O . LEU B 1 132 ? -3.984 5.73 2.598 1 98.44 132 LEU B O 1
ATOM 2202 N N . HIS B 1 133 ? -6.008 4.938 2.309 1 97.94 133 HIS B N 1
ATOM 2203 C CA . HIS B 1 133 ? -6.328 4.961 3.732 1 97.94 133 HIS B CA 1
ATOM 2204 C C . HIS B 1 133 ? -5.332 4.133 4.535 1 97.94 133 HIS B C 1
ATOM 2206 O O . HIS B 1 133 ? -4.703 4.637 5.465 1 97.94 133 HIS B O 1
ATOM 2212 N N . ASP B 1 134 ? -5.176 2.936 4.152 1 96.44 134 ASP B N 1
ATOM 2213 C CA . ASP B 1 134 ? -4.309 2.025 4.898 1 96.44 134 ASP B CA 1
ATOM 2214 C C . ASP B 1 134 ? -2.854 2.479 4.832 1 96.44 134 ASP B C 1
ATOM 2216 O O . ASP B 1 134 ? -2.113 2.352 5.812 1 96.44 134 ASP B O 1
ATOM 2220 N N . LEU B 1 135 ? -2.414 2.975 3.711 1 97.25 135 LEU B N 1
ATOM 2221 C CA . LEU B 1 135 ? -1.058 3.477 3.527 1 97.25 135 LEU B CA 1
ATOM 2222 C C . LEU B 1 135 ? -0.79 4.664 4.449 1 97.25 135 LEU B C 1
ATOM 2224 O O . LEU B 1 135 ? 0.256 4.727 5.098 1 97.25 135 LEU B O 1
ATOM 2228 N N . VAL B 1 136 ? -1.72 5.562 4.543 1 97.81 136 VAL B N 1
ATOM 2229 C CA . VAL B 1 136 ? -1.566 6.746 5.379 1 97.81 136 VAL B CA 1
ATOM 2230 C C . VAL B 1 136 ? -1.541 6.344 6.852 1 97.81 136 VAL B C 1
ATOM 2232 O O . VAL B 1 136 ? -0.741 6.863 7.629 1 97.81 136 VAL B O 1
ATOM 2235 N N . TYR B 1 137 ? -2.363 5.445 7.184 1 95.06 137 TYR B N 1
ATOM 2236 C CA . TYR B 1 137 ? -2.354 5 8.57 1 95.06 137 TYR B CA 1
ATOM 2237 C C . TYR B 1 137 ? -1.027 4.332 8.922 1 95.06 137 TYR B C 1
ATOM 2239 O O . TYR B 1 137 ? -0.51 4.508 10.031 1 95.06 137 TYR B O 1
ATOM 2247 N N . LEU B 1 138 ? -0.51 3.613 8.016 1 93.94 138 LEU B N 1
ATOM 2248 C CA . LEU B 1 138 ? 0.799 3.008 8.234 1 93.94 138 LEU B CA 1
ATOM 2249 C C . LEU B 1 138 ? 1.877 4.078 8.375 1 93.94 138 LEU B C 1
ATOM 2251 O O . LEU B 1 138 ? 2.752 3.977 9.234 1 93.94 138 LEU B O 1
ATOM 2255 N N . LEU B 1 139 ? 1.845 5.074 7.555 1 95.19 139 LEU B N 1
ATOM 2256 C CA . LEU B 1 139 ? 2.785 6.191 7.594 1 95.19 139 LEU B CA 1
ATOM 2257 C C . LEU B 1 139 ? 2.711 6.922 8.93 1 95.19 139 LEU B C 1
ATOM 2259 O O . LEU B 1 139 ? 3.74 7.188 9.555 1 95.19 139 LEU B O 1
ATOM 2263 N N . VAL B 1 140 ? 1.521 7.148 9.367 1 94.69 140 VAL B N 1
ATOM 2264 C CA . VAL B 1 140 ? 1.305 7.863 10.625 1 94.69 140 VAL B CA 1
ATOM 2265 C C . VAL B 1 140 ? 1.833 7.031 11.789 1 94.69 140 VAL B C 1
ATOM 2267 O O . VAL B 1 140 ? 2.502 7.555 12.68 1 94.69 140 VAL B O 1
ATOM 2270 N N . ASP B 1 141 ? 1.547 5.805 11.773 1 91.56 141 ASP B N 1
ATOM 2271 C CA . ASP B 1 141 ? 2.047 4.91 12.812 1 91.56 141 ASP B CA 1
ATOM 2272 C C . ASP B 1 141 ? 3.572 4.922 12.859 1 91.56 141 ASP B C 1
ATOM 2274 O O . ASP B 1 141 ? 4.164 4.953 13.945 1 91.56 141 ASP B O 1
ATOM 2278 N N . GLN B 1 142 ? 4.164 4.859 11.734 1 90.19 142 GLN B N 1
ATOM 2279 C CA . GLN B 1 142 ? 5.621 4.879 11.656 1 90.19 142 GLN B CA 1
ATOM 2280 C C . GLN B 1 142 ? 6.188 6.188 12.203 1 90.19 142 GLN B C 1
ATOM 2282 O O . GLN B 1 142 ? 7.191 6.188 12.906 1 90.19 142 GLN B O 1
ATOM 2287 N N . LEU B 1 143 ? 5.547 7.258 11.875 1 91.75 143 LEU B N 1
ATOM 2288 C CA . LEU B 1 143 ? 6.02 8.57 12.305 1 91.75 143 LEU B CA 1
ATOM 2289 C C . LEU B 1 143 ? 5.832 8.742 13.812 1 91.75 143 LEU B C 1
ATOM 2291 O O . LEU B 1 143 ? 6.559 9.516 14.445 1 91.75 143 LEU B O 1
ATOM 2295 N N . LYS B 1 144 ? 4.875 8 14.305 1 89.94 144 LYS B N 1
ATOM 2296 C CA . LYS B 1 144 ? 4.582 8.133 15.727 1 89.94 144 LYS B CA 1
ATOM 2297 C C . LYS B 1 144 ? 5.383 7.121 16.547 1 89.94 144 LYS B C 1
ATOM 2299 O O . LYS B 1 144 ? 5.43 7.207 17.781 1 89.94 144 LYS B O 1
ATOM 2304 N N . THR B 1 145 ? 5.938 6.156 15.891 1 87.06 145 THR B N 1
ATOM 2305 C CA . THR B 1 145 ? 6.711 5.133 16.578 1 87.06 145 THR B CA 1
ATOM 2306 C C . THR B 1 145 ? 8.016 5.719 17.125 1 87.06 145 THR B C 1
ATOM 2308 O O . THR B 1 145 ? 8.789 6.324 16.375 1 87.06 145 THR B O 1
ATOM 2311 N N . PRO B 1 146 ? 8.305 5.574 18.391 1 80.81 146 PRO B N 1
ATOM 2312 C CA . PRO B 1 146 ? 9.547 6.086 18.969 1 80.81 146 PRO B CA 1
ATOM 2313 C C . PRO B 1 146 ? 10.789 5.352 18.453 1 80.81 146 PRO B C 1
ATOM 2315 O O . PRO B 1 146 ? 10.953 4.156 18.719 1 80.81 146 PRO B O 1
ATOM 2318 N N . LEU B 1 147 ? 11.664 6.059 17.719 1 81.75 147 LEU B N 1
ATOM 2319 C CA . LEU B 1 147 ? 12.812 5.398 17.125 1 81.75 147 LEU B CA 1
ATOM 2320 C C . LEU B 1 147 ? 14.117 6.055 17.578 1 81.75 147 LEU B C 1
ATOM 2322 O O . LEU B 1 147 ? 15.203 5.547 17.297 1 81.75 147 LEU B O 1
ATOM 2326 N N . ILE B 1 148 ? 13.914 7.121 18.297 1 80.94 148 ILE B N 1
ATOM 2327 C CA . ILE B 1 148 ? 15.117 7.777 18.797 1 80.94 148 ILE B CA 1
ATOM 2328 C C . ILE B 1 148 ? 15.578 7.098 20.078 1 80.94 148 ILE B C 1
ATOM 2330 O O . ILE B 1 148 ? 14.867 7.105 21.078 1 80.94 148 ILE B O 1
ATOM 2334 N N . VAL B 1 149 ? 16.703 6.43 19.953 1 76.44 149 VAL B N 1
ATOM 2335 C CA . VAL B 1 149 ? 17.203 5.73 21.125 1 76.44 149 VAL B CA 1
ATOM 2336 C C . VAL B 1 149 ? 17.953 6.711 22.016 1 76.44 149 VAL B C 1
ATOM 2338 O O . VAL B 1 149 ? 18.797 7.477 21.547 1 76.44 149 VAL B O 1
ATOM 2341 N N . LYS B 1 150 ? 17.578 6.551 23.281 1 75.44 150 LYS B N 1
ATOM 2342 C CA . LYS B 1 150 ? 18.281 7.359 24.266 1 75.44 150 LYS B CA 1
ATOM 2343 C C . LYS B 1 150 ? 19.75 6.973 24.359 1 75.44 150 LYS B C 1
ATOM 2345 O O . LYS B 1 150 ? 20.078 5.789 24.391 1 75.44 150 LYS B O 1
ATOM 2350 N N . GLN B 1 151 ? 20.625 7.848 24 1 64.31 151 GLN B N 1
ATOM 2351 C CA . GLN B 1 151 ? 22.047 7.641 24.219 1 64.31 151 GLN B CA 1
ATOM 2352 C C . GLN B 1 151 ? 22.391 7.641 25.703 1 64.31 151 GLN B C 1
ATOM 2354 O O . GLN B 1 151 ? 21.734 8.312 26.5 1 64.31 151 GLN B O 1
#

Secondary structure (DSSP, 8-state):
----------HHHHHHHHHHHHS---TT--HHHHHHHHHHHHHHHHH---HHHHHHHHHHHHHHHHHHHHHHHSPPPHHHHHHTEESS-----S-GGGS-HHHHHHHHHHHHHHHHTT-S-HHHHHHHHHHHHHHHHHHHHHHHS--EE--/----------HHHHHHHHHHHHS---TT--HHHHHHHHHHHHHHHHH---HHHHHHHHHHHHHHHHHHHHHHHSPPPHHHHHHTEESS-----S-GGGS-HHHHHHHHHHHHHHHHTT-S-HHHHHHHHHHHHHHHHHHHHHHHS--EE--

Solvent-accessible surface area (backbone atoms only — not comparable to full-atom values): 17358 Å² total; per-residue (Å²): 133,78,75,80,69,72,83,71,75,50,69,68,56,48,51,52,52,51,53,60,71,60,55,78,83,55,92,77,56,50,52,66,60,36,38,50,48,43,44,52,46,38,60,50,46,72,74,48,84,50,62,72,60,42,47,52,45,39,52,53,38,52,51,38,51,52,52,36,55,55,43,70,76,45,86,74,55,69,70,56,49,62,63,22,44,26,90,61,70,65,78,77,46,54,58,73,85,72,64,42,60,68,59,49,50,46,31,50,50,31,51,43,52,55,61,61,64,68,74,64,56,68,72,38,45,54,37,46,44,51,44,49,33,54,52,45,48,51,46,38,50,57,72,61,46,35,68,41,63,69,125,134,79,74,80,70,73,82,70,72,49,70,68,55,48,50,51,52,51,54,61,71,61,56,80,83,55,91,76,56,49,54,68,60,35,39,51,48,46,43,52,47,39,60,50,45,71,73,47,83,49,63,72,60,43,47,54,45,40,52,54,38,52,52,39,51,52,52,36,56,55,42,70,75,44,87,74,55,69,71,56,50,61,63,23,43,26,88,60,69,67,79,75,48,52,59,74,86,72,65,41,59,67,59,49,50,48,31,51,49,28,52,44,52,54,61,63,64,68,77,61,56,68,73,39,44,55,36,46,45,50,44,48,34,53,51,45,47,51,46,39,49,57,73,62,46,36,68,43,62,67,126

Sequence (302 aa):
MTTASSPTLSEDALQEIQEVLDIPLSGSADLLTTAELCATFVSVMVECEDEYYRQALYGRLAHALTVLRQRCVEDLPEWIVRQLTTETVPLSSVPECWQDSEFMLDYAQALTLALSGNTLLVRNAQDLVGLLHDLVYLLVDQLKTPLIVKQMTTASSPTLSEDALQEIQEVLDIPLSGSADLLTTAELCATFVSVMVECEDEYYRQALYGRLAHALTVLRQRCVEDLPEWIVRQLTTETVPLSSVPECWQDSEFMLDYAQALTLALSGNTLLVRNAQDLVGLLHDLVYLLVDQLKTPLIVKQ

pLDDT: mean 88.27, std 12.96, range [27.36, 98.44]

Foldseek 3Di:
DPPPPPPPPDPVLVVLLVVLLPDDPDLPDALLRLLVNLLSLLVSLLVDPDPVSNLSSLVVNLVSLVSNVVNVVDDHDPVLLVQQEDQDQDDDPDDPVLLDLVVLSVVLNVLSVVLSVVPDDPVVSSVSSVVSNVSSVSSSCSSRHRGHYDD/DPPPPPPPPDPVLVVLLVVLLPDDPDLPDALLRLLVNLLSLLVSLLVDPDPVSNLSSLVVNLVSLVSNVVNVVDDHDPVLLVQQEDQDQDDDPDPPVLLDLVVLSVVLNVLSVVLSVVPDDPVVSSVSSVVSNVSSVSSSCSSRHRGHYDD

Radius of gyration: 21.28 Å; Cα contacts (8 Å, |Δi|>4): 294; chains: 2; bounding box: 60×58×55 Å

Nearest PDB structures (foldseek):
  7jh6-assembly4_D  TM=4.952E-01  e=3.608E+00  synthetic construct
  6w2v-assembly2_B  TM=4.056E-01  e=3.792E+00  synthetic construct
  1gqa-assembly1_D  TM=4.905E-01  e=6.232E+00  Cereibacter sphaeroides
  6w2v-assembly1_A  TM=3.137E-01  e=2.814E+00  synthetic construct
  7tbj-assembly1_A2  TM=2.733E-01  e=8.398E+00  Homo sapiens

Organism: Scandinavium goeteborgense (NCBI:txid1851514)